Protein AF-A0A497KCS7-F1 (afdb_monomer)

Radius of gyration: 23.86 Å; Cα contacts (8 Å, |Δi|>4): 531; chains: 1; bounding box: 50×50×64 Å

Solvent-accessible surface area (backbone atoms only — not comparable to full-atom values): 18410 Å² total; per-residue (Å²): 132,83,80,64,67,67,42,56,22,37,38,32,30,39,40,96,86,75,65,47,76,48,61,36,78,31,68,22,57,41,61,69,51,24,47,60,66,46,44,74,38,77,43,61,35,78,87,76,65,52,71,46,63,35,44,75,92,34,50,75,48,59,40,72,61,69,75,58,87,69,76,95,67,90,48,76,71,41,74,73,44,46,42,56,46,98,79,47,30,36,41,29,28,35,34,42,88,90,50,64,44,55,41,69,45,52,38,74,35,43,52,45,28,53,51,50,49,49,35,34,51,77,69,71,62,74,43,71,59,55,54,56,49,31,49,24,49,41,58,32,51,45,32,40,59,58,50,33,25,53,39,46,30,71,71,49,91,80,46,50,64,63,42,38,51,37,51,53,49,38,36,75,73,52,42,29,46,78,63,65,49,54,90,88,34,60,24,38,33,38,49,61,70,33,32,50,52,48,58,57,46,44,75,80,34,76,72,57,71,56,87,40,67,84,50,40,38,61,74,71,81,72,78,78,68,80,69,81,79,54,69,39,54,32,29,23,73,33,66,42,73,65,44,71,36,90,85,78,70,46,79,45,66,64,45,51,55,71,44,73,47,77,32,50,46,67,56,43,48,51,35,33,78,72,63,35,25,41,64,73,58,68,86,38,69,71,49,50,50,48,53,62,72,57,70,80,66,77,61,78,70,57,64,58,60,63,59,48,59,63,54,57,50,52,59,46,55,52,54,57,53,65,76,71,111

Nearest PDB structures (foldseek):
  5ghs-assembly2_D  TM=7.616E-01  e=7.932E-03  Thermococcus kodakarensis KOD1
  6h1c-assembly1_B-2  TM=7.754E-01  e=2.807E-02  Pseudomonas aeruginosa PAO1
  5nbc-assembly1_D  TM=8.331E-01  e=1.109E-01  Francisella tularensis
  5l0p-assembly1_A-2  TM=6.894E-01  e=5.138E-02  Homo sapiens
  5nbc-assembly1_C  TM=6.553E-01  e=1.109E-01  Francisella tularensis

Secondary structure (DSSP, 8-state):
------EEEEEEEE-TTT--EEEEEEEESSHHHHHHHHTT-EEEPTTT--EEE--GGGEEEEEE-------------EEEEEEE-TTS-EEEEEEETTEEEEEEE-HHHHHHHHHHHHHHHHTT---HHHHHHHHHHHHSEE-HHHHHHHHHHTT----HHHHHHHHHHHHHTTSSEEEEEETTEEEEE--HHHHHHHHHHHHH-TT--TTSHHHHSPPP------PPPPEEEEEESS-B--EE-TTT--EE--B-TT-EEEEEHHHHHHHHHTTSEEES-TTSHHHHHHHHHTSSS-THHHHHHHHHHHHHHHHHHHHHHHTT-

Foldseek 3Di:
DDDLDFAWKWWWFADPPPRDIATEIATDSDQVRSVVVQAQFWDQDQPPRDIDGDDPVGTPGIGGPDFDQDPPDDFPKDFPAWAQDPLRKIWTWIDTPPTIHIYIDDNQLSVQLVLQVVLCVVVVNDDVLSSLVSSCLSRFKDFLRGSQSHCVNVPDDDDSVRSVVSLVVCCVLQLWHWDHDDSSTTMIGGGPVLSCVVSVVCVQPSNPPCVDSVSRHDDDPPPPPVPPFDKFKKAFQAFAAWDQDPNPRDIDDRDHHGDIDIGGLVVRVLCCVQRGINGPDCPDPSNVVVCVVVVPDDCPSSPVVVVVVVVVVVVVVVVVVVVVD

Sequence (325 aa):
MSQKQLMPFIVRYTCPFCDLQGEIIVVASSRKKAASKALGTPIICPRCGGGFILKHEYMRGVFPLKLIEVPKRTAEVKIESAKRFPDDTVAVTLRFLRGEFPNIFPRSEVKVFDRLMHVVKAAGEEKIKLAVLAVLIAHGAGTRSLITGFLLANGYKTDISTVGEALSRHASEGYIYRDGSYLGETVYIMPEETRLRIIERLKFEPYLEWYKPQMLKPTPPLKFVRRKVEYEWVKFIKPSPRFRSAEDYKYYGPYREGEIVKLPLLLAYFLVRTGYAEWLNPKKETVAKAEEIFKFETIPKIRRQAVLTEFYEEEKEEEEKEEGG

Mean predicted aligned error: 17.65 Å

pLDDT: mean 72.85, std 18.43, range [29.25, 98.19]

Structure (mmCIF, N/CA/C/O backbone):
data_AF-A0A497KCS7-F1
#
_entry.id   AF-A0A497KCS7-F1
#
loop_
_atom_site.group_PDB
_atom_site.id
_atom_site.type_symbol
_atom_site.label_atom_id
_atom_site.label_alt_id
_atom_site.label_comp_id
_atom_site.label_asym_id
_atom_site.label_entity_id
_atom_site.label_seq_id
_atom_site.pdbx_PDB_ins_code
_atom_site.Cartn_x
_atom_site.Cartn_y
_atom_site.Cartn_z
_atom_site.occupancy
_atom_site.B_iso_or_equiv
_atom_site.auth_seq_id
_atom_site.auth_comp_id
_atom_site.auth_asym_id
_atom_site.auth_atom_id
_atom_site.pdbx_PDB_model_num
ATOM 1 N N . MET A 1 1 ? 9.148 -1.883 22.727 1.00 32.12 1 MET A N 1
ATOM 2 C CA . MET A 1 1 ? 9.180 -2.901 21.654 1.00 32.12 1 MET A CA 1
ATOM 3 C C . MET A 1 1 ? 9.452 -2.168 20.354 1.00 32.12 1 MET A C 1
ATOM 5 O O . MET A 1 1 ? 8.716 -1.241 20.056 1.00 32.12 1 MET A O 1
ATOM 9 N N . SER A 1 2 ? 10.536 -2.497 19.651 1.00 32.88 2 SER A N 1
ATOM 10 C CA . SER A 1 2 ? 10.883 -1.871 18.366 1.00 32.88 2 SER A CA 1
ATOM 11 C C . SER A 1 2 ? 9.810 -2.225 17.326 1.00 32.88 2 SER A C 1
ATOM 13 O O . SER A 1 2 ? 9.522 -3.407 17.120 1.00 32.88 2 SER A O 1
ATOM 15 N N . GLN A 1 3 ? 9.183 -1.213 16.714 1.00 40.56 3 GLN A N 1
ATOM 16 C CA . GLN A 1 3 ? 8.459 -1.392 15.453 1.00 40.56 3 GLN A CA 1
ATOM 17 C C . GLN A 1 3 ? 9.460 -1.979 14.452 1.00 40.56 3 GLN A C 1
ATOM 19 O O . GLN A 1 3 ? 10.548 -1.434 14.264 1.00 40.56 3 GLN A O 1
ATOM 24 N N . LYS A 1 4 ? 9.148 -3.159 13.903 1.00 49.44 4 LYS A N 1
ATOM 25 C CA . LYS A 1 4 ? 10.022 -3.824 12.934 1.00 49.44 4 LYS A CA 1
ATOM 26 C C . LYS A 1 4 ? 9.865 -3.119 11.593 1.00 49.44 4 LYS A C 1
ATOM 28 O O . LYS A 1 4 ? 8.945 -3.463 10.863 1.00 49.44 4 LYS A O 1
ATOM 33 N N . GLN A 1 5 ? 10.783 -2.199 11.314 1.00 59.66 5 GLN A N 1
ATOM 34 C CA . GLN A 1 5 ? 10.866 -1.439 10.071 1.00 59.66 5 GLN A CA 1
ATOM 35 C C . GLN A 1 5 ? 10.682 -2.351 8.838 1.00 59.66 5 GLN A C 1
ATOM 37 O O . GLN A 1 5 ? 11.444 -3.304 8.637 1.00 59.66 5 GLN A O 1
ATOM 42 N N . LEU A 1 6 ? 9.648 -2.096 8.033 1.00 55.97 6 LEU A N 1
ATOM 43 C CA . LEU A 1 6 ? 9.426 -2.691 6.719 1.00 55.97 6 LEU A CA 1
ATOM 44 C 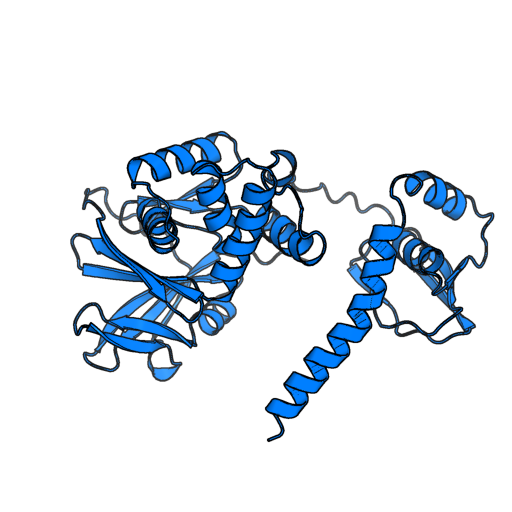C . LEU A 1 6 ? 10.500 -2.159 5.782 1.00 55.97 6 LEU A C 1
ATOM 46 O O . LEU A 1 6 ? 10.601 -0.959 5.544 1.00 55.97 6 LEU A O 1
ATOM 50 N N . MET A 1 7 ? 11.286 -3.073 5.236 1.00 65.38 7 MET A N 1
ATOM 51 C CA . MET A 1 7 ? 12.339 -2.765 4.284 1.00 65.38 7 MET A CA 1
ATOM 52 C C . MET A 1 7 ? 12.052 -3.488 2.968 1.00 65.38 7 MET A C 1
ATOM 54 O O . MET A 1 7 ? 11.459 -4.575 2.978 1.00 65.38 7 MET A O 1
ATOM 58 N N . PRO A 1 8 ? 12.453 -2.917 1.826 1.00 68.00 8 PRO A N 1
ATOM 59 C CA . PRO A 1 8 ? 12.469 -3.656 0.578 1.00 68.00 8 PRO A CA 1
ATOM 60 C C . PRO A 1 8 ? 13.519 -4.775 0.646 1.00 68.00 8 PRO A C 1
ATOM 62 O O . PRO A 1 8 ? 14.664 -4.573 1.060 1.00 68.00 8 PRO A O 1
ATOM 65 N N . PHE A 1 9 ? 13.123 -5.972 0.227 1.00 74.81 9 PHE A N 1
ATOM 66 C CA . PHE A 1 9 ? 13.999 -7.122 0.044 1.00 74.81 9 PHE A CA 1
ATOM 67 C C . PHE A 1 9 ? 13.983 -7.539 -1.422 1.00 74.81 9 PHE A C 1
ATOM 69 O O . PHE A 1 9 ? 12.920 -7.617 -2.030 1.00 74.81 9 PHE A O 1
ATOM 76 N N . ILE A 1 10 ? 15.149 -7.865 -1.969 1.00 76.25 10 ILE A N 1
ATOM 77 C CA . ILE A 1 10 ? 15.256 -8.591 -3.231 1.00 76.25 10 ILE A CA 1
ATOM 78 C C . ILE A 1 10 ? 15.066 -10.072 -2.933 1.00 76.25 10 ILE A C 1
ATOM 80 O O . ILE A 1 10 ? 15.851 -10.657 -2.183 1.00 76.25 10 ILE A O 1
ATOM 84 N N . VAL A 1 11 ? 14.072 -10.696 -3.552 1.00 79.25 11 VAL A N 1
ATOM 85 C CA . VAL A 1 11 ? 13.955 -12.152 -3.610 1.00 79.25 11 VAL A CA 1
ATOM 86 C C . VAL A 1 11 ? 14.490 -12.617 -4.954 1.00 79.25 11 VAL A C 1
ATOM 88 O O . VAL A 1 11 ? 13.919 -12.326 -6.003 1.00 79.25 11 VAL A O 1
ATOM 91 N N . ARG A 1 12 ? 15.622 -13.322 -4.912 1.00 82.31 12 ARG A N 1
ATOM 92 C CA . ARG A 1 12 ? 16.229 -13.950 -6.083 1.00 82.31 12 ARG A CA 1
ATOM 93 C C . ARG A 1 12 ? 15.579 -15.290 -6.343 1.00 82.31 12 ARG A C 1
ATOM 95 O O . ARG A 1 12 ? 15.401 -16.081 -5.412 1.00 82.31 12 ARG A O 1
ATOM 102 N N . TYR A 1 13 ? 15.315 -15.569 -7.606 1.00 83.88 13 TYR A N 1
ATOM 103 C CA . TYR A 1 13 ? 14.768 -16.836 -8.055 1.00 83.88 13 TYR A CA 1
ATOM 104 C C . TYR A 1 13 ? 15.510 -17.363 -9.282 1.00 83.88 13 TYR A C 1
ATOM 106 O O . TYR A 1 13 ? 16.218 -16.620 -9.956 1.00 83.88 13 TYR A O 1
ATOM 114 N N . THR A 1 14 ? 15.335 -18.644 -9.577 1.00 82.50 14 THR A N 1
ATOM 115 C CA . THR A 1 14 ? 15.756 -19.288 -10.820 1.00 82.50 14 THR A CA 1
ATOM 116 C C . THR A 1 14 ? 14.515 -19.743 -11.571 1.00 82.50 14 THR A C 1
ATOM 118 O O . THR A 1 14 ? 13.648 -20.395 -10.996 1.00 82.50 14 THR A O 1
ATOM 121 N N . CYS A 1 15 ? 14.413 -19.376 -12.844 1.00 74.38 15 CYS A N 1
ATOM 122 C CA . CYS A 1 15 ? 13.345 -19.848 -13.710 1.00 74.38 15 CYS A CA 1
ATOM 123 C C . CYS A 1 15 ? 13.455 -21.371 -13.902 1.00 74.38 15 CYS A C 1
ATOM 125 O O . CYS A 1 15 ? 14.514 -21.825 -14.331 1.00 74.38 15 CYS A O 1
ATOM 127 N N . PRO A 1 16 ? 12.378 -22.146 -13.682 1.00 80.25 16 PRO A N 1
ATOM 128 C CA . PRO A 1 16 ? 12.406 -23.601 -13.848 1.00 80.25 16 PRO A CA 1
ATOM 129 C C . PRO A 1 16 ? 12.522 -24.063 -15.308 1.00 80.25 16 PRO A C 1
ATOM 131 O O . PRO A 1 16 ? 12.754 -25.238 -15.555 1.00 80.25 16 PRO A O 1
ATOM 134 N N . PHE A 1 17 ? 12.332 -23.164 -16.278 1.00 76.88 17 PHE A N 1
ATOM 135 C CA . PHE A 1 17 ? 12.291 -23.512 -17.702 1.00 76.88 17 PHE A CA 1
ATOM 136 C C . PHE A 1 17 ? 13.591 -23.223 -18.456 1.00 76.88 17 PHE A C 1
ATOM 138 O O . PHE A 1 17 ? 13.838 -23.818 -19.497 1.00 76.88 17 PHE A O 1
ATOM 145 N N . CYS A 1 18 ? 14.387 -22.250 -18.005 1.00 79.06 18 CYS A N 1
ATOM 146 C CA . CYS A 1 18 ? 15.587 -21.813 -18.732 1.00 79.06 18 CYS A CA 1
ATOM 147 C C . CYS A 1 18 ? 16.746 -21.387 -17.823 1.00 79.06 18 CYS A C 1
ATOM 149 O O . CYS A 1 18 ? 17.673 -20.708 -18.279 1.00 79.06 18 CYS A O 1
ATOM 151 N N . ASP A 1 19 ? 16.637 -21.706 -16.531 1.00 79.75 19 ASP A N 1
ATOM 152 C CA . ASP A 1 19 ? 17.619 -21.443 -15.476 1.00 79.75 19 ASP A CA 1
ATOM 153 C C . ASP A 1 19 ? 18.054 -19.979 -15.315 1.00 79.75 19 ASP A C 1
ATOM 155 O O . ASP A 1 19 ? 19.010 -19.671 -14.600 1.00 79.75 19 ASP A O 1
ATOM 159 N N . LEU A 1 20 ? 17.328 -19.038 -15.929 1.00 74.81 20 LEU A N 1
ATOM 160 C CA . LEU A 1 20 ? 17.590 -17.617 -15.753 1.00 74.81 20 LEU A CA 1
ATOM 161 C C . LEU A 1 20 ? 17.408 -17.238 -14.279 1.00 74.81 20 LEU A C 1
ATOM 163 O O . LEU A 1 20 ? 16.359 -17.504 -13.688 1.00 74.81 20 LEU A O 1
ATOM 167 N N . GLN A 1 21 ? 18.399 -16.555 -13.711 1.00 80.94 21 GLN A N 1
ATOM 168 C CA . GLN A 1 21 ? 18.246 -15.906 -12.416 1.00 80.94 21 GLN A CA 1
ATOM 169 C C . GLN A 1 21 ? 17.481 -14.591 -12.568 1.00 80.94 21 GLN A C 1
ATOM 171 O O . GLN A 1 21 ? 17.875 -13.727 -13.349 1.00 80.94 21 GLN A O 1
ATOM 176 N N . GLY A 1 22 ? 16.398 -14.445 -11.814 1.00 70.31 22 GLY A N 1
ATOM 177 C CA . GLY A 1 22 ? 15.602 -13.228 -11.762 1.00 70.31 22 GLY A CA 1
ATOM 178 C C . GLY A 1 22 ? 15.462 -12.696 -10.342 1.00 70.31 22 GLY A C 1
ATOM 179 O O . GLY A 1 22 ? 15.841 -13.341 -9.361 1.00 70.31 22 GLY A O 1
ATOM 180 N N . GLU A 1 23 ? 14.923 -11.489 -10.241 1.00 76.94 23 GLU A N 1
ATOM 181 C CA . GLU A 1 23 ? 14.750 -10.765 -8.989 1.00 76.94 23 GLU A CA 1
ATOM 182 C C . GLU A 1 23 ? 13.322 -10.219 -8.919 1.00 76.94 23 GLU A C 1
ATOM 184 O O . GLU A 1 23 ? 12.793 -9.764 -9.929 1.00 76.94 23 GLU A O 1
ATOM 189 N N . ILE A 1 24 ? 12.705 -10.259 -7.738 1.00 66.88 24 ILE A N 1
ATOM 190 C CA . ILE A 1 24 ? 11.484 -9.505 -7.423 1.00 66.88 24 ILE A CA 1
ATOM 191 C C . ILE A 1 24 ? 11.705 -8.708 -6.139 1.00 66.88 24 ILE A C 1
ATOM 193 O O . ILE A 1 24 ? 12.461 -9.134 -5.260 1.00 66.88 24 ILE A O 1
ATOM 197 N N . ILE A 1 25 ? 11.053 -7.553 -6.014 1.00 67.44 25 ILE A N 1
ATOM 198 C CA . ILE A 1 25 ? 11.102 -6.757 -4.784 1.00 67.44 25 ILE A CA 1
ATOM 199 C C . ILE A 1 25 ? 9.904 -7.110 -3.918 1.00 67.44 25 ILE A C 1
ATOM 201 O O . ILE A 1 25 ? 8.760 -7.031 -4.351 1.00 67.44 25 ILE A O 1
ATOM 205 N N . VAL A 1 26 ? 10.174 -7.430 -2.657 1.00 70.19 26 VAL A N 1
ATOM 206 C CA . VAL A 1 26 ? 9.147 -7.669 -1.650 1.00 70.19 26 VAL A CA 1
ATOM 207 C C . VAL A 1 26 ? 9.382 -6.768 -0.451 1.00 70.19 26 VAL A C 1
ATOM 209 O O . VAL A 1 26 ? 10.432 -6.813 0.188 1.00 70.19 26 VAL A O 1
ATOM 212 N N . VAL A 1 27 ? 8.376 -5.969 -0.099 1.00 66.38 27 VAL A N 1
ATOM 213 C CA . VAL A 1 27 ? 8.409 -5.132 1.104 1.00 66.38 27 VAL A CA 1
ATOM 214 C C . VAL A 1 27 ? 7.935 -5.950 2.304 1.00 66.38 27 VAL A C 1
ATOM 216 O O . VAL A 1 27 ? 6.776 -6.383 2.384 1.00 66.38 27 VAL A O 1
ATOM 219 N N . ALA A 1 28 ? 8.830 -6.166 3.266 1.00 73.50 28 ALA A N 1
ATOM 220 C CA . ALA A 1 28 ? 8.549 -6.982 4.443 1.00 73.50 28 ALA A CA 1
ATOM 221 C C . ALA A 1 28 ? 9.339 -6.528 5.672 1.00 73.50 28 ALA A C 1
ATOM 223 O O . ALA A 1 28 ? 10.286 -5.763 5.573 1.00 73.50 28 ALA A O 1
ATOM 224 N N . SER A 1 29 ? 8.954 -7.004 6.861 1.00 74.31 29 SER A N 1
ATOM 225 C CA . SER A 1 29 ? 9.547 -6.529 8.131 1.00 74.31 29 SER A CA 1
ATOM 226 C C . SER A 1 29 ? 10.771 -7.350 8.531 1.00 74.31 29 SER A C 1
ATOM 228 O O . SER A 1 29 ? 11.298 -7.226 9.633 1.00 74.31 29 SER A O 1
ATOM 230 N N . SER A 1 30 ? 11.111 -8.337 7.706 1.00 79.44 30 SER A N 1
ATOM 231 C CA . SER A 1 30 ? 12.242 -9.233 7.865 1.00 79.44 30 SER A CA 1
ATOM 232 C C . SER A 1 30 ? 12.429 -10.039 6.586 1.00 79.44 30 SER A C 1
ATOM 234 O O . SER A 1 30 ? 11.482 -10.270 5.830 1.00 79.44 30 SER A O 1
ATOM 236 N N . ARG A 1 31 ? 13.635 -10.582 6.425 1.00 79.50 31 ARG A N 1
ATOM 237 C CA . ARG A 1 31 ? 13.979 -11.536 5.368 1.00 79.50 31 ARG A CA 1
ATOM 238 C C . ARG A 1 31 ? 13.007 -12.725 5.306 1.00 79.50 31 ARG A C 1
ATOM 240 O O . ARG A 1 31 ? 12.590 -13.121 4.226 1.00 79.50 31 ARG A O 1
ATOM 247 N N . LYS A 1 32 ? 12.603 -13.268 6.464 1.00 80.44 32 LYS A N 1
ATOM 248 C CA . LYS A 1 32 ? 11.672 -14.411 6.546 1.00 80.44 32 LYS A CA 1
ATOM 249 C C . LYS A 1 32 ? 10.277 -14.050 6.026 1.00 80.44 32 LYS A C 1
ATOM 251 O O . LYS A 1 32 ? 9.685 -14.827 5.285 1.00 80.44 32 LYS A O 1
ATOM 256 N N . LYS A 1 33 ? 9.769 -12.862 6.373 1.00 77.62 33 LYS A N 1
ATOM 257 C CA . LYS A 1 33 ? 8.478 -12.389 5.853 1.00 77.62 33 LYS A CA 1
ATOM 258 C C . LYS A 1 33 ? 8.545 -12.058 4.364 1.00 77.62 33 LYS A C 1
ATOM 260 O O . LYS A 1 33 ? 7.572 -12.304 3.669 1.00 77.62 33 LYS A O 1
ATOM 265 N N . ALA A 1 34 ? 9.673 -11.536 3.878 1.00 76.81 34 ALA A N 1
ATOM 266 C CA . ALA A 1 34 ? 9.873 -11.308 2.449 1.00 76.81 34 ALA A CA 1
ATOM 267 C C . ALA A 1 34 ? 9.867 -12.623 1.661 1.00 76.81 34 ALA A C 1
ATOM 269 O O . ALA A 1 34 ? 9.187 -12.708 0.647 1.00 76.81 34 ALA A O 1
ATOM 270 N N . ALA A 1 35 ? 10.541 -13.664 2.162 1.00 80.25 35 ALA A N 1
ATOM 271 C CA . ALA A 1 35 ? 10.483 -14.998 1.566 1.00 80.25 35 ALA A CA 1
ATOM 272 C C . ALA A 1 35 ? 9.042 -15.528 1.513 1.00 80.25 35 ALA A C 1
ATOM 274 O O . ALA A 1 35 ? 8.558 -15.887 0.449 1.00 80.25 35 ALA A O 1
ATOM 275 N N . SER A 1 36 ? 8.337 -15.510 2.647 1.00 78.38 36 SER A N 1
ATOM 276 C CA . SER A 1 36 ? 6.956 -16.000 2.735 1.00 78.38 36 SER A CA 1
ATOM 277 C C . SER A 1 36 ? 5.995 -15.249 1.812 1.00 78.38 36 SER A C 1
ATOM 279 O O . SER A 1 36 ? 5.176 -15.885 1.167 1.00 78.38 36 SER A O 1
ATOM 281 N N . LYS A 1 37 ? 6.125 -13.922 1.703 1.00 78.31 37 LYS A N 1
ATOM 282 C CA . LYS A 1 37 ? 5.329 -13.109 0.773 1.00 78.31 37 LYS A CA 1
ATOM 283 C C . LYS A 1 37 ? 5.644 -13.379 -0.699 1.00 78.31 37 LYS A C 1
ATOM 285 O O . LYS A 1 37 ? 4.771 -13.213 -1.537 1.00 78.31 37 LYS A O 1
ATOM 290 N N . ALA A 1 38 ? 6.893 -13.711 -1.014 1.00 76.00 38 ALA A N 1
ATOM 291 C CA . ALA A 1 38 ? 7.310 -14.003 -2.378 1.00 76.00 38 ALA A CA 1
ATOM 292 C C . ALA A 1 38 ? 6.807 -15.368 -2.857 1.00 76.00 38 ALA A C 1
ATOM 294 O O . ALA A 1 38 ? 6.518 -15.540 -4.039 1.00 76.00 38 ALA A O 1
ATOM 295 N N . LEU A 1 39 ? 6.703 -16.347 -1.959 1.00 81.19 39 LEU A N 1
ATOM 296 C CA . LEU A 1 39 ? 6.139 -17.650 -2.295 1.00 81.19 39 LEU A CA 1
ATOM 297 C C . LEU A 1 39 ? 4.691 -17.503 -2.771 1.00 81.19 39 LEU A C 1
ATOM 299 O O . LEU A 1 39 ? 3.937 -16.687 -2.249 1.00 81.19 39 LEU A O 1
ATOM 303 N N . GLY A 1 40 ? 4.317 -18.276 -3.789 1.00 70.56 40 GLY A N 1
ATOM 304 C CA . GLY A 1 40 ? 2.994 -18.169 -4.409 1.00 70.56 40 GLY A CA 1
ATOM 305 C C . GLY A 1 40 ? 2.871 -17.030 -5.429 1.00 70.56 40 GLY A C 1
ATOM 306 O O . GLY A 1 40 ? 1.835 -16.907 -6.073 1.00 70.56 40 GLY A O 1
ATOM 307 N N . THR A 1 41 ? 3.918 -16.221 -5.626 1.00 70.62 41 THR A N 1
ATOM 308 C CA . THR A 1 41 ? 3.891 -15.107 -6.585 1.00 70.62 41 THR A CA 1
ATOM 309 C C . THR A 1 41 ? 4.024 -15.630 -8.028 1.00 70.62 41 THR A C 1
ATOM 311 O O . THR A 1 41 ? 4.988 -16.347 -8.309 1.00 70.62 41 THR A O 1
ATOM 314 N N . PRO A 1 42 ? 3.101 -15.299 -8.954 1.00 64.50 42 PRO A N 1
ATOM 315 C CA . PRO A 1 42 ? 3.137 -15.771 -10.342 1.00 64.50 42 PRO A CA 1
ATOM 316 C C . PRO A 1 42 ? 4.141 -14.986 -11.196 1.00 64.50 42 PRO A C 1
ATOM 318 O O . PRO A 1 42 ? 3.870 -13.868 -11.609 1.00 64.50 42 PRO A O 1
ATOM 321 N N . ILE A 1 43 ? 5.293 -15.573 -11.504 1.00 68.69 43 ILE A N 1
ATOM 322 C CA . ILE A 1 43 ? 6.393 -14.957 -12.251 1.00 68.69 43 ILE A CA 1
ATOM 323 C C . ILE A 1 43 ? 6.329 -15.321 -13.733 1.00 68.69 43 ILE A C 1
ATOM 325 O O . ILE A 1 43 ? 6.185 -16.486 -14.086 1.00 68.69 43 ILE A O 1
ATOM 329 N N . ILE A 1 44 ? 6.540 -14.334 -14.605 1.00 66.62 44 ILE A N 1
ATOM 330 C CA . ILE A 1 44 ? 6.802 -14.555 -16.032 1.00 66.62 44 ILE A CA 1
ATOM 331 C C . ILE A 1 44 ? 8.305 -14.420 -16.263 1.00 66.62 44 ILE A C 1
ATOM 333 O O . ILE A 1 44 ? 8.892 -13.378 -15.969 1.00 66.62 44 ILE A O 1
ATOM 337 N N . CYS A 1 45 ? 8.946 -15.479 -16.762 1.00 66.38 45 CYS A N 1
ATOM 338 C CA . CYS A 1 45 ? 10.370 -15.435 -17.059 1.00 66.38 45 CYS A CA 1
ATOM 339 C C . CYS A 1 45 ? 10.645 -14.505 -18.250 1.00 66.38 45 CYS A C 1
ATOM 341 O O . CYS A 1 45 ? 10.144 -14.773 -19.342 1.00 66.38 45 CYS A O 1
ATOM 343 N N . PRO A 1 46 ? 11.513 -13.492 -18.105 1.00 52.12 46 PRO A N 1
ATOM 344 C CA . PRO A 1 46 ? 11.789 -12.561 -19.196 1.00 52.12 46 PRO A CA 1
ATOM 345 C C . PRO A 1 46 ? 12.613 -13.174 -20.339 1.00 52.12 46 PRO A C 1
ATOM 347 O O . PRO A 1 46 ? 12.655 -12.626 -21.432 1.00 52.12 46 PRO A O 1
ATOM 350 N N . ARG A 1 47 ? 13.288 -14.313 -20.117 1.00 63.69 47 ARG A N 1
ATOM 351 C CA . ARG A 1 47 ? 14.083 -14.976 -21.165 1.00 63.69 47 ARG A CA 1
ATOM 352 C C . ARG A 1 47 ? 13.259 -15.931 -22.019 1.00 63.69 47 ARG A C 1
ATOM 354 O O . ARG A 1 47 ? 13.416 -15.930 -23.231 1.00 63.69 47 ARG A O 1
ATOM 361 N N . CYS A 1 48 ? 12.444 -16.782 -21.401 1.00 62.59 48 CYS A N 1
ATOM 362 C CA . CYS A 1 48 ? 11.696 -17.812 -22.127 1.00 62.59 48 CYS A CA 1
ATOM 363 C C . CYS A 1 48 ? 10.192 -17.537 -22.223 1.00 62.59 48 CYS A C 1
ATOM 365 O O . CYS A 1 48 ? 9.476 -18.337 -22.813 1.00 62.59 48 CYS A O 1
ATOM 367 N N . GLY A 1 49 ? 9.691 -16.466 -21.600 1.00 57.28 49 GLY A N 1
ATOM 368 C CA . GLY A 1 49 ? 8.259 -16.162 -21.526 1.00 57.28 49 GLY A CA 1
ATOM 369 C C . GLY A 1 49 ? 7.446 -17.134 -20.659 1.00 57.28 49 GLY A C 1
ATOM 370 O O . GLY A 1 49 ? 6.248 -16.935 -20.484 1.00 57.28 49 GLY A O 1
ATOM 371 N N . GLY A 1 50 ? 8.071 -18.176 -20.099 1.00 58.72 50 GLY A N 1
ATOM 372 C CA . GLY A 1 50 ? 7.400 -19.184 -19.284 1.00 58.72 50 GLY A CA 1
ATOM 373 C C . GLY A 1 50 ? 6.883 -18.604 -17.968 1.00 58.72 50 GLY A C 1
ATOM 374 O O . GLY A 1 50 ? 7.660 -18.063 -17.176 1.00 58.72 50 GLY A O 1
ATOM 375 N N . GLY A 1 51 ? 5.576 -18.732 -17.737 1.00 63.56 51 GLY A N 1
ATOM 376 C CA . GLY A 1 51 ? 4.920 -18.381 -16.480 1.00 63.56 51 GLY A CA 1
ATOM 377 C C . GLY A 1 51 ? 5.032 -19.507 -15.452 1.00 63.56 51 GLY A C 1
ATOM 378 O O . GLY A 1 51 ? 4.788 -20.666 -15.777 1.00 63.56 51 GLY A O 1
ATOM 379 N N . PHE A 1 52 ? 5.397 -19.190 -14.213 1.00 68.06 52 PHE A N 1
ATOM 380 C CA . PHE A 1 52 ? 5.458 -20.151 -13.112 1.00 68.06 52 PHE A CA 1
ATOM 381 C C . PHE A 1 52 ? 5.143 -19.485 -11.775 1.00 68.06 52 PHE A C 1
ATOM 383 O O . PHE A 1 52 ? 5.376 -18.299 -11.578 1.00 68.06 52 PHE A O 1
ATOM 390 N N . ILE A 1 53 ? 4.647 -20.262 -10.819 1.00 76.81 53 ILE A N 1
ATOM 391 C CA . ILE A 1 53 ? 4.453 -19.795 -9.445 1.00 76.81 53 ILE A CA 1
ATOM 392 C C . ILE A 1 53 ? 5.777 -19.939 -8.692 1.00 76.81 53 ILE A C 1
ATOM 394 O O . ILE A 1 53 ? 6.398 -21.005 -8.731 1.00 76.81 53 ILE A O 1
ATOM 398 N N . LEU A 1 54 ? 6.218 -18.890 -7.993 1.00 74.38 54 LEU A N 1
ATOM 399 C CA . LEU A 1 54 ? 7.446 -18.944 -7.210 1.00 74.38 54 LEU A CA 1
ATOM 400 C C . LEU A 1 54 ? 7.292 -19.923 -6.038 1.00 74.38 54 LEU A C 1
ATOM 402 O O . LEU A 1 54 ? 6.603 -19.646 -5.054 1.00 74.38 54 LEU A O 1
ATOM 406 N N . LYS A 1 55 ? 7.973 -21.064 -6.149 1.00 81.00 55 LYS A N 1
ATOM 407 C CA . LYS A 1 55 ? 8.088 -22.090 -5.112 1.00 81.00 55 LYS A CA 1
ATOM 408 C C . LYS A 1 55 ? 9.429 -21.991 -4.391 1.00 81.00 55 LYS A C 1
ATOM 410 O O . LYS A 1 55 ? 10.373 -21.358 -4.867 1.00 81.00 55 LYS A O 1
ATOM 415 N N . HIS A 1 56 ? 9.522 -22.668 -3.250 1.00 84.38 56 HIS A N 1
ATOM 416 C CA . HIS A 1 56 ? 10.735 -22.703 -2.432 1.00 84.38 56 HIS A CA 1
ATOM 417 C C . HIS A 1 56 ? 11.964 -23.195 -3.211 1.00 84.38 56 HIS A C 1
ATOM 419 O O . HIS A 1 56 ? 13.033 -22.606 -3.096 1.00 84.38 56 HIS A O 1
ATOM 425 N N . GLU A 1 57 ? 11.785 -24.216 -4.049 1.00 83.69 57 GLU A N 1
ATOM 426 C CA . GLU A 1 57 ? 12.807 -24.814 -4.922 1.00 83.69 57 GLU A CA 1
ATOM 427 C C . GLU A 1 57 ? 13.411 -23.840 -5.948 1.00 83.69 57 GLU A C 1
ATOM 429 O O . GLU A 1 57 ? 14.577 -23.972 -6.327 1.00 83.69 57 GLU A O 1
ATOM 434 N N . TYR A 1 58 ? 12.651 -22.820 -6.352 1.00 85.44 58 TYR A N 1
ATOM 435 C CA . TYR A 1 58 ? 13.101 -21.801 -7.299 1.00 85.44 58 TYR A CA 1
ATOM 436 C C . TYR A 1 58 ? 13.753 -20.612 -6.596 1.00 85.44 58 TYR A C 1
ATOM 438 O O . TYR A 1 58 ? 14.450 -19.832 -7.237 1.00 85.44 58 TYR A O 1
ATOM 446 N N . MET A 1 59 ? 13.557 -20.445 -5.287 1.00 86.06 59 MET A N 1
ATOM 447 C CA . MET A 1 59 ? 14.091 -19.312 -4.538 1.00 86.06 59 MET A CA 1
ATOM 448 C C . MET A 1 59 ? 15.576 -19.521 -4.215 1.00 86.06 59 MET A C 1
ATOM 450 O O . MET A 1 59 ? 15.966 -20.496 -3.579 1.00 86.06 59 MET A O 1
ATOM 454 N N . ARG A 1 60 ? 16.425 -18.573 -4.620 1.00 84.62 60 ARG A N 1
ATOM 455 C CA . ARG A 1 60 ? 17.883 -18.619 -4.395 1.00 84.62 60 ARG A CA 1
ATOM 456 C C . ARG A 1 60 ? 18.339 -17.780 -3.215 1.00 84.62 60 ARG A C 1
ATOM 458 O O . ARG A 1 60 ? 19.397 -18.029 -2.645 1.00 84.62 60 ARG A O 1
ATOM 465 N N . GLY A 1 61 ? 17.546 -16.796 -2.814 1.00 83.88 61 GLY A N 1
ATOM 466 C CA . GLY A 1 61 ? 17.840 -16.031 -1.616 1.00 83.88 61 GLY A CA 1
ATOM 467 C C . GLY A 1 61 ? 16.948 -14.821 -1.457 1.00 83.88 61 GLY A C 1
ATOM 468 O O . GLY A 1 61 ? 16.273 -14.390 -2.384 1.00 83.88 61 GLY A O 1
ATOM 469 N N . VAL A 1 62 ? 16.977 -14.267 -0.252 1.00 82.50 62 VAL A N 1
ATOM 470 C CA . VAL A 1 62 ? 16.270 -13.040 0.090 1.00 82.50 62 VAL A CA 1
ATOM 471 C C . VAL A 1 62 ? 17.285 -12.098 0.695 1.00 82.50 62 VAL A C 1
ATOM 473 O O . VAL A 1 62 ? 17.881 -12.401 1.726 1.00 82.50 62 VAL A O 1
ATOM 476 N N . PHE A 1 63 ? 17.518 -10.977 0.046 1.00 77.69 63 PHE A N 1
ATOM 477 C CA . PHE A 1 63 ? 18.550 -10.030 0.424 1.00 77.69 63 PHE A CA 1
ATOM 478 C C . PHE A 1 63 ? 17.866 -8.724 0.796 1.00 77.69 63 PHE A C 1
ATOM 480 O O . PHE A 1 63 ? 16.937 -8.326 0.096 1.00 77.69 63 PHE A O 1
ATOM 487 N N . PRO A 1 64 ? 18.262 -8.050 1.888 1.00 73.69 64 PRO A N 1
ATOM 488 C CA . PRO A 1 64 ? 17.850 -6.663 2.052 1.00 73.69 64 PRO A CA 1
ATOM 489 C C . PRO A 1 64 ? 18.299 -5.912 0.798 1.00 73.69 64 PRO A C 1
ATOM 491 O O . PRO A 1 64 ? 19.409 -6.158 0.312 1.00 73.69 64 PRO A O 1
ATOM 494 N N . LEU A 1 65 ? 17.440 -5.053 0.253 1.00 65.25 65 LEU A N 1
ATOM 495 C CA . LEU A 1 65 ? 17.799 -4.177 -0.855 1.00 65.25 65 LEU A CA 1
ATOM 496 C C . LEU A 1 65 ? 18.889 -3.223 -0.339 1.00 65.25 65 LEU A C 1
ATOM 498 O O . LEU A 1 65 ? 18.604 -2.145 0.173 1.00 65.25 65 LEU A O 1
ATOM 502 N N . LYS A 1 66 ? 20.155 -3.652 -0.385 1.00 55.84 66 LYS A N 1
ATOM 503 C CA . LYS A 1 66 ? 21.287 -2.755 -0.183 1.00 55.84 66 LYS A CA 1
ATOM 504 C C . LYS A 1 66 ? 21.364 -1.901 -1.434 1.00 55.84 66 LYS A C 1
ATOM 506 O O . LYS A 1 66 ? 21.521 -2.441 -2.526 1.00 55.84 66 LYS A O 1
ATOM 511 N N . LEU A 1 67 ? 21.221 -0.594 -1.242 1.00 46.34 67 LEU A N 1
ATOM 512 C CA . LEU A 1 67 ? 21.435 0.436 -2.246 1.00 46.34 67 LEU A CA 1
ATOM 513 C C . LEU A 1 67 ? 22.789 0.200 -2.914 1.00 46.34 67 LEU A C 1
ATOM 515 O O . LEU A 1 67 ? 23.837 0.528 -2.366 1.00 46.34 67 LEU A O 1
ATOM 519 N N . ILE A 1 68 ? 22.768 -0.434 -4.080 1.00 39.12 68 ILE A N 1
ATOM 520 C CA . ILE A 1 68 ? 23.901 -0.387 -4.985 1.00 39.12 68 ILE A CA 1
ATOM 521 C C . ILE A 1 68 ? 23.839 1.022 -5.563 1.00 39.12 68 ILE A C 1
ATOM 523 O O . ILE A 1 68 ? 22.839 1.383 -6.185 1.00 39.12 68 ILE A O 1
ATOM 527 N N . GLU A 1 69 ? 24.874 1.829 -5.339 1.00 36.19 69 GLU A N 1
ATOM 528 C CA . GLU A 1 69 ? 25.089 3.029 -6.143 1.00 36.19 69 GLU A CA 1
ATOM 529 C C . GLU A 1 69 ? 25.300 2.570 -7.586 1.00 36.19 69 GLU A C 1
ATOM 531 O O . GLU A 1 69 ? 26.393 2.188 -8.002 1.00 36.19 69 GLU A O 1
ATOM 536 N N . VAL A 1 70 ? 24.208 2.506 -8.347 1.00 37.94 70 VAL A N 1
ATOM 537 C CA . VAL A 1 70 ? 24.281 2.219 -9.772 1.00 37.94 70 VAL A CA 1
ATOM 538 C C . VAL A 1 70 ? 24.860 3.475 -10.420 1.00 37.94 70 VAL A C 1
ATOM 540 O O . VAL A 1 70 ? 24.314 4.564 -10.210 1.00 37.94 70 VAL A O 1
ATOM 543 N N . PRO A 1 71 ? 25.958 3.372 -11.190 1.00 36.59 71 PRO A N 1
ATOM 544 C CA . PRO A 1 71 ? 26.531 4.526 -11.861 1.00 36.59 71 PRO A CA 1
ATOM 545 C C . PRO A 1 71 ? 25.449 5.220 -12.691 1.00 36.59 71 PRO A C 1
ATOM 547 O O . PRO A 1 71 ? 24.706 4.561 -13.421 1.00 36.59 71 PRO A O 1
ATOM 550 N N . LYS A 1 72 ? 25.362 6.552 -12.564 1.00 41.25 72 LYS A N 1
ATOM 551 C CA . LYS A 1 72 ? 24.475 7.432 -13.341 1.00 41.25 72 LYS A CA 1
ATOM 552 C C . LYS A 1 72 ? 24.776 7.289 -14.837 1.00 41.25 72 LYS A C 1
ATOM 554 O O . LYS A 1 72 ? 25.488 8.101 -15.418 1.00 41.25 72 LYS A O 1
ATOM 559 N N . ARG A 1 73 ? 24.247 6.253 -15.479 1.00 43.28 73 ARG A N 1
ATOM 560 C CA . ARG A 1 73 ? 24.098 6.185 -16.930 1.00 43.28 73 ARG A CA 1
ATOM 561 C C . ARG A 1 73 ? 22.668 5.777 -17.237 1.00 43.28 73 ARG A C 1
ATOM 563 O O . ARG A 1 73 ? 22.261 4.635 -17.060 1.00 43.28 73 ARG A O 1
ATOM 570 N N . THR A 1 74 ? 21.945 6.812 -17.638 1.00 46.62 74 THR A N 1
ATOM 571 C CA . THR A 1 74 ? 20.616 6.911 -18.236 1.00 46.62 74 THR A CA 1
ATOM 572 C C . THR A 1 74 ? 20.336 5.809 -19.259 1.00 46.62 74 THR A C 1
ATOM 574 O O . THR A 1 74 ? 20.459 6.010 -20.463 1.00 46.62 74 THR A O 1
ATOM 577 N N . ALA A 1 75 ? 19.942 4.636 -18.777 1.00 54.72 75 ALA A N 1
ATOM 578 C CA . ALA A 1 75 ? 19.010 3.792 -19.504 1.00 54.72 75 ALA A CA 1
ATOM 579 C C . ALA A 1 75 ? 17.614 4.360 -19.254 1.00 54.72 75 ALA A C 1
ATOM 581 O O . ALA A 1 75 ? 17.208 4.464 -18.097 1.00 54.72 75 ALA A O 1
ATOM 582 N N . GLU A 1 76 ? 16.882 4.740 -20.293 1.00 69.69 76 GLU A N 1
ATOM 583 C CA . GLU A 1 76 ? 15.466 5.054 -20.128 1.00 69.69 76 GLU A CA 1
ATOM 584 C C . GLU A 1 76 ? 14.728 3.760 -19.748 1.00 69.69 76 GLU A C 1
ATOM 586 O O . GLU A 1 76 ? 14.734 2.789 -20.507 1.00 69.69 76 GLU A O 1
ATOM 591 N N . VAL A 1 77 ? 14.160 3.715 -18.539 1.00 77.62 77 VAL A N 1
ATOM 592 C CA . VAL A 1 77 ? 13.305 2.606 -18.104 1.00 77.62 77 VAL A CA 1
ATOM 593 C C . VAL A 1 77 ? 11.979 2.727 -18.845 1.00 77.62 77 VAL A C 1
ATOM 595 O O . VAL A 1 77 ? 11.334 3.773 -18.795 1.00 77.62 77 VAL A O 1
ATOM 598 N N . LYS A 1 78 ? 11.573 1.659 -19.534 1.00 85.75 78 LYS A N 1
ATOM 599 C CA . LYS A 1 78 ? 10.307 1.593 -20.275 1.00 85.75 78 LYS A CA 1
ATOM 600 C C . LYS A 1 78 ? 9.361 0.603 -19.615 1.00 85.75 78 LYS A C 1
ATOM 602 O O . LYS A 1 78 ? 9.794 -0.410 -19.076 1.00 85.75 78 LYS A O 1
ATOM 607 N N . ILE A 1 79 ? 8.066 0.889 -19.669 1.00 87.94 79 ILE A N 1
ATOM 608 C CA . ILE A 1 79 ? 7.029 -0.054 -19.244 1.00 87.94 79 ILE A CA 1
ATOM 609 C C . ILE A 1 79 ? 6.742 -0.951 -20.444 1.00 87.94 79 ILE A C 1
ATOM 611 O O . ILE A 1 79 ? 6.176 -0.492 -21.431 1.00 87.94 79 ILE A O 1
ATOM 615 N N . GLU A 1 80 ? 7.174 -2.206 -20.372 1.00 86.75 80 GLU A N 1
ATOM 616 C CA . GLU A 1 80 ? 6.967 -3.187 -21.441 1.00 86.75 80 GLU A CA 1
ATOM 617 C C . GLU A 1 80 ? 5.552 -3.769 -21.379 1.00 86.75 80 GLU A C 1
ATOM 619 O O . GLU A 1 80 ? 4.888 -3.942 -22.397 1.00 86.75 80 GLU A O 1
ATOM 624 N N . SER A 1 81 ? 5.068 -4.057 -20.170 1.00 85.00 81 SER A N 1
ATOM 625 C CA . SER A 1 81 ? 3.702 -4.528 -19.957 1.00 85.00 81 SER A CA 1
ATOM 626 C C . SER A 1 81 ? 3.168 -4.123 -18.588 1.00 85.00 81 SER A C 1
ATOM 628 O O . SER A 1 81 ? 3.915 -3.965 -17.622 1.00 85.00 81 SER A O 1
ATOM 630 N N . ALA A 1 82 ? 1.853 -3.947 -18.515 1.00 89.69 82 ALA A N 1
ATOM 631 C CA . ALA A 1 82 ? 1.117 -3.642 -17.300 1.00 89.69 82 ALA A CA 1
ATOM 632 C C . ALA A 1 82 ? -0.263 -4.294 -17.407 1.00 89.69 82 ALA A C 1
ATOM 634 O O . ALA A 1 82 ? -1.046 -3.935 -18.287 1.00 89.69 82 ALA A O 1
ATOM 635 N N . LYS A 1 83 ? -0.551 -5.283 -16.559 1.00 89.31 83 LYS A N 1
ATOM 636 C CA . LYS A 1 83 ? -1.795 -6.057 -16.642 1.00 89.31 83 LYS A CA 1
ATOM 637 C C . LYS A 1 83 ? -2.325 -6.401 -15.257 1.00 89.31 83 LYS A C 1
ATOM 639 O O . LYS A 1 83 ? -1.583 -6.910 -14.420 1.00 89.31 83 LYS A O 1
ATOM 644 N N . ARG A 1 84 ? -3.620 -6.156 -15.046 1.00 87.94 84 ARG A N 1
ATOM 645 C CA . ARG A 1 84 ? -4.392 -6.732 -13.941 1.00 87.94 84 ARG A CA 1
ATOM 646 C C . ARG A 1 84 ? -4.985 -8.062 -14.399 1.00 87.94 84 ARG A C 1
ATOM 648 O O . ARG A 1 84 ? -5.545 -8.146 -15.493 1.00 87.94 84 ARG A O 1
ATOM 655 N N . PHE A 1 85 ? -4.818 -9.098 -13.593 1.00 77.50 85 PHE A N 1
ATOM 656 C CA . PHE A 1 85 ? -5.340 -10.433 -13.855 1.00 77.50 85 PHE A CA 1
ATOM 657 C C . PHE A 1 85 ? -6.695 -10.645 -13.157 1.00 77.50 85 PHE A C 1
ATOM 659 O O . PHE A 1 85 ? -7.032 -9.896 -12.238 1.00 77.50 85 PHE A O 1
ATOM 666 N N . PRO A 1 86 ? -7.482 -11.658 -13.574 1.00 78.31 86 PRO A N 1
ATOM 667 C CA . PRO A 1 86 ? -8.788 -11.954 -12.974 1.00 78.31 86 PRO A CA 1
ATOM 668 C C . PRO A 1 86 ? -8.749 -12.313 -11.481 1.00 78.31 86 PRO A C 1
ATOM 670 O O . PRO A 1 86 ? -9.760 -12.191 -10.801 1.00 78.31 86 PRO A O 1
ATOM 673 N N . ASP A 1 87 ? -7.598 -12.745 -10.964 1.00 71.69 87 ASP A N 1
ATOM 674 C CA . ASP A 1 87 ? -7.380 -13.051 -9.544 1.00 71.69 87 ASP A CA 1
ATOM 675 C C . ASP A 1 87 ? -7.032 -11.808 -8.698 1.00 71.69 87 ASP A C 1
ATOM 677 O O . ASP A 1 87 ? -6.611 -11.931 -7.545 1.00 71.69 87 ASP A O 1
ATOM 681 N N . ASP A 1 88 ? -7.206 -10.609 -9.266 1.00 77.81 88 ASP A N 1
ATOM 682 C CA . ASP A 1 88 ? -6.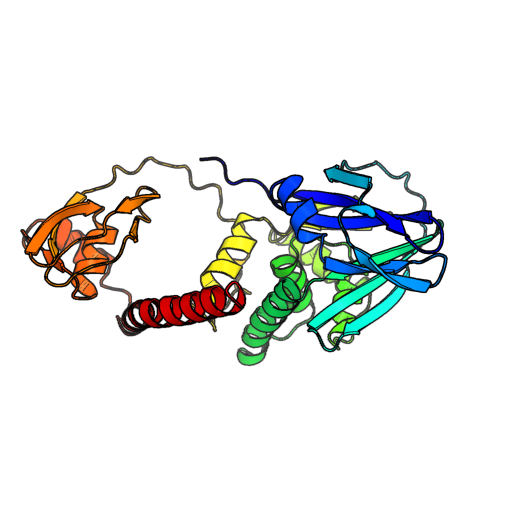847 -9.311 -8.687 1.00 77.81 88 ASP A CA 1
ATOM 683 C C . ASP A 1 88 ? -5.349 -9.133 -8.409 1.00 77.81 88 ASP A C 1
ATOM 685 O O . ASP A 1 88 ? -4.963 -8.284 -7.607 1.00 77.81 88 ASP A O 1
ATOM 689 N N . THR A 1 89 ? -4.473 -9.889 -9.070 1.00 74.81 89 THR A N 1
ATOM 690 C CA . THR A 1 89 ? -3.041 -9.566 -9.094 1.00 74.81 89 THR A CA 1
ATOM 691 C C . THR A 1 89 ? -2.730 -8.555 -10.197 1.00 74.81 89 THR A C 1
ATOM 693 O O . THR A 1 89 ? -3.418 -8.480 -11.217 1.00 74.81 89 THR A O 1
ATOM 696 N N . VAL A 1 90 ? -1.684 -7.748 -10.008 1.00 76.25 90 VAL A N 1
ATOM 697 C CA . VAL A 1 90 ? -1.196 -6.814 -11.035 1.00 76.25 90 VAL A CA 1
ATOM 698 C C . VAL A 1 90 ? 0.262 -7.119 -11.335 1.00 76.25 90 VAL A C 1
ATOM 700 O O . VAL A 1 90 ? 1.086 -7.083 -10.429 1.00 76.25 90 VAL A O 1
ATOM 703 N N . ALA A 1 91 ? 0.598 -7.369 -12.599 1.00 74.69 91 ALA A N 1
ATOM 704 C CA . ALA A 1 91 ? 1.984 -7.477 -13.047 1.00 74.69 91 ALA A CA 1
ATOM 705 C C . ALA A 1 91 ? 2.393 -6.256 -13.869 1.00 74.69 91 ALA A C 1
ATOM 707 O O . ALA A 1 91 ? 1.654 -5.788 -14.739 1.00 74.69 91 ALA A O 1
ATOM 708 N N . VAL A 1 92 ? 3.601 -5.774 -13.603 1.00 76.75 92 VAL A N 1
ATOM 709 C CA . VAL A 1 92 ? 4.261 -4.683 -14.315 1.00 76.75 92 VAL A CA 1
ATOM 710 C C . VAL A 1 92 ? 5.636 -5.170 -14.737 1.00 76.75 92 VAL A C 1
ATOM 712 O O . VAL A 1 92 ? 6.461 -5.489 -13.887 1.00 76.75 92 VAL A O 1
ATOM 715 N N . THR A 1 93 ? 5.905 -5.198 -16.037 1.00 75.12 93 THR A N 1
ATOM 716 C CA . THR A 1 93 ? 7.227 -5.540 -16.569 1.00 75.12 93 THR A CA 1
ATOM 717 C C . THR A 1 93 ? 7.916 -4.275 -17.042 1.00 75.12 93 THR A C 1
ATOM 719 O O . THR A 1 93 ? 7.398 -3.557 -17.898 1.00 75.12 93 THR A O 1
ATOM 722 N N . LEU A 1 94 ? 9.089 -3.997 -16.482 1.00 75.69 94 LEU A N 1
ATOM 723 C CA . LEU A 1 94 ? 9.929 -2.870 -16.867 1.00 75.69 94 LEU A CA 1
ATOM 724 C C . LEU A 1 94 ? 11.083 -3.362 -17.737 1.00 75.69 94 LEU A C 1
ATOM 726 O O . LEU A 1 94 ? 11.785 -4.293 -17.355 1.00 75.69 94 LEU A O 1
ATOM 730 N N . ARG A 1 95 ? 11.330 -2.721 -18.875 1.00 75.81 95 ARG A N 1
ATOM 731 C CA . ARG A 1 95 ? 12.514 -2.961 -19.704 1.00 75.81 95 ARG A CA 1
ATOM 732 C C . ARG A 1 95 ? 13.578 -1.908 -19.408 1.00 75.81 95 ARG A C 1
ATOM 734 O O . ARG A 1 95 ? 13.288 -0.714 -19.332 1.00 75.81 95 ARG A O 1
ATOM 741 N N . PHE A 1 96 ? 14.818 -2.357 -19.260 1.00 73.88 96 PHE A N 1
ATOM 742 C CA . PHE A 1 96 ? 16.003 -1.524 -19.063 1.00 73.88 96 PHE A CA 1
ATOM 743 C C . PHE A 1 96 ? 17.161 -2.046 -19.930 1.00 73.88 96 PHE A C 1
ATOM 745 O O . PHE A 1 96 ? 17.076 -3.124 -20.512 1.00 73.88 96 PHE A O 1
ATOM 752 N N . LEU A 1 97 ? 18.272 -1.300 -20.019 1.00 60.03 97 LEU A N 1
ATOM 753 C CA . LEU A 1 97 ? 19.396 -1.611 -20.930 1.00 60.03 97 LEU A CA 1
ATOM 754 C C . LEU A 1 97 ? 19.959 -3.043 -20.814 1.00 60.03 97 LEU A C 1
ATOM 756 O O . LEU A 1 97 ? 20.606 -3.509 -21.745 1.00 60.03 97 LEU A O 1
ATOM 760 N N . ARG A 1 98 ? 19.778 -3.721 -19.674 1.00 57.72 98 ARG A N 1
ATOM 761 C CA . ARG A 1 98 ? 20.351 -5.049 -19.396 1.00 57.72 98 ARG A CA 1
ATOM 762 C C . ARG A 1 98 ? 19.303 -6.144 -19.169 1.00 57.72 98 ARG A C 1
ATOM 764 O O . ARG A 1 98 ? 19.658 -7.201 -18.656 1.00 57.72 98 ARG A O 1
ATOM 771 N N . GLY A 1 99 ? 18.044 -5.913 -19.544 1.00 63.16 99 GLY A N 1
ATOM 772 C CA . GLY A 1 99 ? 17.005 -6.941 -19.491 1.00 63.16 99 GLY A CA 1
ATOM 773 C C . GLY A 1 99 ? 15.625 -6.411 -19.129 1.00 63.16 99 GLY A C 1
ATOM 774 O O . GLY A 1 99 ? 15.339 -5.217 -19.217 1.00 63.16 99 GLY A O 1
ATOM 775 N N . GLU A 1 100 ? 14.766 -7.334 -18.716 1.00 65.94 100 GLU A N 1
ATOM 776 C CA . GLU A 1 100 ? 13.412 -7.049 -18.259 1.00 65.94 100 GLU A CA 1
ATOM 777 C C . GLU A 1 100 ? 13.269 -7.409 -16.783 1.00 65.94 100 GLU A C 1
ATOM 779 O O . GLU A 1 100 ? 13.874 -8.359 -16.283 1.00 65.94 100 GLU A O 1
ATOM 784 N N . PHE A 1 101 ? 12.466 -6.617 -16.087 1.00 64.56 101 PHE A N 1
ATOM 785 C CA . PHE A 1 101 ? 12.198 -6.730 -14.670 1.00 64.56 101 PHE A CA 1
ATOM 786 C C . PHE A 1 101 ? 10.689 -6.873 -14.449 1.00 64.56 101 PHE A C 1
ATOM 788 O O . PHE A 1 101 ? 9.969 -5.871 -14.511 1.00 64.56 101 PHE A O 1
ATOM 795 N N . PRO A 1 102 ? 10.191 -8.095 -14.208 1.00 64.94 102 PRO A N 1
ATOM 796 C CA . PRO A 1 102 ? 8.809 -8.303 -13.812 1.00 64.94 102 PRO A CA 1
ATOM 797 C C . PRO A 1 102 ? 8.633 -7.978 -12.322 1.00 64.94 102 PRO A C 1
ATOM 799 O O . PRO A 1 102 ? 9.321 -8.536 -11.469 1.00 64.94 102 PRO A O 1
ATOM 802 N N . ASN A 1 103 ? 7.678 -7.107 -11.997 1.00 70.38 103 ASN A N 1
ATOM 803 C CA . ASN A 1 103 ? 7.196 -6.891 -10.638 1.00 70.38 103 ASN A CA 1
ATOM 804 C C . ASN A 1 103 ? 5.716 -7.250 -10.529 1.00 70.38 103 ASN A C 1
ATOM 806 O O . ASN A 1 103 ? 4.930 -6.957 -11.431 1.00 70.38 103 ASN A O 1
ATOM 810 N N . ILE A 1 104 ? 5.333 -7.865 -9.415 1.00 69.12 104 ILE A N 1
ATOM 811 C CA . ILE A 1 104 ? 3.980 -8.364 -9.189 1.00 69.12 104 ILE A CA 1
ATOM 812 C C . ILE A 1 104 ? 3.469 -7.818 -7.868 1.00 69.12 104 ILE A C 1
ATOM 814 O O . ILE A 1 104 ? 4.086 -7.985 -6.818 1.00 69.12 104 ILE A O 1
ATOM 818 N N . PHE A 1 105 ? 2.306 -7.192 -7.940 1.00 74.31 105 PHE A N 1
ATOM 819 C CA . PHE A 1 105 ? 1.551 -6.724 -6.799 1.00 74.31 105 PHE A CA 1
ATOM 820 C C . PHE A 1 105 ? 0.531 -7.807 -6.439 1.00 74.31 105 PHE A C 1
ATOM 822 O O . PHE A 1 105 ? -0.337 -8.130 -7.261 1.00 74.31 105 PHE A O 1
ATOM 829 N N . PRO A 1 106 ? 0.633 -8.397 -5.238 1.00 70.94 106 PRO A N 1
ATOM 830 C CA . PRO A 1 106 ? -0.258 -9.466 -4.823 1.00 70.94 106 PRO A CA 1
ATOM 831 C C . PRO A 1 106 ? -1.682 -8.944 -4.615 1.00 70.94 106 PRO A C 1
ATOM 833 O O . PRO A 1 106 ? -1.895 -7.776 -4.274 1.00 70.94 106 PRO A O 1
ATOM 836 N N . ARG A 1 107 ? -2.658 -9.854 -4.712 1.00 73.94 107 ARG A N 1
ATOM 837 C CA . ARG A 1 107 ? -4.091 -9.589 -4.495 1.00 73.94 107 ARG A CA 1
ATOM 838 C C . ARG A 1 107 ? -4.378 -8.778 -3.231 1.00 73.94 107 ARG A C 1
ATOM 840 O O . ARG A 1 107 ? -5.241 -7.906 -3.230 1.00 73.94 107 ARG A O 1
ATOM 847 N N . SER A 1 108 ? -3.665 -9.055 -2.140 1.00 72.81 108 SER A N 1
ATOM 848 C CA . SER A 1 108 ? -3.842 -8.346 -0.869 1.00 72.81 108 SER A CA 1
ATOM 849 C C . SER A 1 108 ? -3.513 -6.854 -0.968 1.00 72.81 108 SER A C 1
ATOM 851 O O . SER A 1 108 ? -4.215 -6.036 -0.379 1.00 72.81 108 SER A O 1
ATOM 853 N N . GLU A 1 109 ? -2.493 -6.479 -1.738 1.00 82.50 109 GLU A N 1
ATOM 854 C CA . GLU A 1 109 ? -2.096 -5.083 -1.934 1.00 82.50 109 GLU A CA 1
ATOM 855 C C . GLU A 1 109 ? -3.020 -4.380 -2.933 1.00 82.50 109 GLU A C 1
ATOM 857 O O . GLU A 1 109 ? -3.428 -3.244 -2.691 1.00 82.50 109 GLU A O 1
ATOM 862 N N . VAL A 1 110 ? -3.445 -5.079 -3.991 1.00 83.12 110 VAL A N 1
ATOM 863 C CA . VAL A 1 110 ? -4.437 -4.560 -4.947 1.00 83.12 110 VAL A CA 1
ATOM 864 C C . VAL A 1 110 ? -5.774 -4.284 -4.252 1.00 83.12 110 VAL A C 1
ATOM 866 O O . VAL A 1 110 ? -6.321 -3.195 -4.401 1.00 83.12 110 VAL A O 1
ATOM 869 N N . LYS A 1 111 ? -6.247 -5.183 -3.376 1.00 85.19 111 LYS A N 1
ATOM 870 C CA . LYS A 1 111 ? -7.453 -4.950 -2.559 1.00 85.19 111 LYS A CA 1
ATOM 871 C C . LYS A 1 111 ? -7.328 -3.733 -1.637 1.00 85.19 111 LYS A C 1
ATOM 873 O O . LYS A 1 111 ? -8.307 -3.016 -1.435 1.00 85.19 111 LYS A O 1
ATOM 878 N N . VAL A 1 112 ? -6.152 -3.491 -1.051 1.00 87.44 112 VAL A N 1
ATOM 879 C CA . VAL A 1 112 ? -5.916 -2.287 -0.230 1.00 87.44 112 VAL A CA 1
ATOM 880 C C . VAL A 1 112 ? -5.980 -1.030 -1.095 1.00 87.44 112 VAL A C 1
ATOM 882 O O . VAL A 1 112 ? -6.635 -0.064 -0.705 1.00 87.44 112 VAL A O 1
ATOM 885 N N . PHE A 1 113 ? -5.355 -1.051 -2.273 1.00 96.06 113 PHE A N 1
ATOM 886 C CA . PHE A 1 113 ? -5.444 0.040 -3.241 1.00 96.06 113 PHE A CA 1
ATOM 887 C C . PHE A 1 113 ? -6.895 0.324 -3.654 1.00 96.06 113 PHE A C 1
ATOM 889 O O . PHE A 1 113 ? -7.331 1.473 -3.584 1.00 96.06 113 PHE A O 1
ATOM 896 N N . ASP A 1 114 ? -7.666 -0.707 -4.004 1.00 93.88 114 ASP A N 1
ATOM 897 C CA . ASP A 1 114 ? -9.067 -0.559 -4.409 1.00 93.88 114 ASP A CA 1
ATOM 898 C C . ASP A 1 114 ? -9.915 0.063 -3.290 1.00 93.88 114 ASP A C 1
ATOM 900 O O . ASP A 1 114 ? -10.696 0.981 -3.545 1.00 93.88 114 ASP A O 1
ATOM 904 N N . ARG A 1 115 ? -9.714 -0.359 -2.031 1.00 87.94 115 ARG A N 1
ATOM 905 C CA . ARG A 1 115 ? -10.386 0.243 -0.862 1.00 87.94 115 ARG A CA 1
ATOM 906 C C . ARG A 1 115 ? -10.022 1.715 -0.686 1.00 87.94 115 ARG A C 1
ATOM 908 O O . ARG A 1 115 ? -10.908 2.542 -0.490 1.00 87.94 115 ARG A O 1
ATOM 915 N N . LEU A 1 116 ? -8.737 2.058 -0.779 1.00 95.12 116 LEU A N 1
ATOM 916 C CA . LEU A 1 116 ? -8.269 3.446 -0.688 1.00 95.12 116 LEU A CA 1
ATOM 917 C C . LEU A 1 116 ? -8.915 4.319 -1.770 1.00 95.12 116 LEU A C 1
ATOM 919 O O . LEU A 1 116 ? -9.410 5.411 -1.476 1.00 95.12 116 LEU A O 1
ATOM 923 N N . MET A 1 117 ? -8.938 3.826 -3.009 1.00 96.31 117 MET A N 1
ATOM 924 C CA . MET A 1 117 ? -9.500 4.556 -4.141 1.00 96.31 117 MET A CA 1
ATOM 925 C C . MET A 1 117 ? -11.023 4.626 -4.100 1.00 96.31 117 MET A C 1
ATOM 927 O O . MET A 1 117 ? -11.574 5.639 -4.520 1.00 96.31 117 MET A O 1
ATOM 931 N N . HIS A 1 118 ? -11.706 3.627 -3.539 1.00 89.44 118 HIS A N 1
ATOM 932 C CA . HIS A 1 118 ? -13.146 3.694 -3.299 1.00 89.44 118 HIS A CA 1
ATOM 933 C C . HIS A 1 118 ? -13.514 4.896 -2.418 1.00 89.44 118 HIS A C 1
ATOM 935 O O . HIS A 1 118 ? -14.417 5.652 -2.773 1.00 89.44 118 HIS A O 1
ATOM 941 N N . VAL A 1 119 ? -12.765 5.141 -1.335 1.00 87.19 119 VAL A N 1
ATOM 942 C CA . VAL A 1 119 ? -12.998 6.308 -0.466 1.00 87.19 119 VAL A CA 1
ATOM 943 C C . VAL A 1 119 ? -12.791 7.623 -1.214 1.00 87.19 119 VAL A C 1
ATOM 945 O O . VAL A 1 119 ? -13.618 8.527 -1.125 1.00 87.19 119 VAL A O 1
ATOM 948 N N . VAL A 1 120 ? -11.701 7.734 -1.978 1.00 91.50 120 VAL A N 1
ATOM 949 C CA . VAL A 1 120 ? -11.394 8.951 -2.746 1.00 91.50 120 VAL A CA 1
ATOM 950 C C . VAL A 1 120 ? -12.467 9.230 -3.802 1.00 91.50 120 VAL A C 1
ATOM 952 O O . VAL A 1 120 ? -12.868 10.380 -3.980 1.00 91.50 120 VAL A O 1
ATOM 955 N N . LYS A 1 121 ? -12.952 8.183 -4.479 1.00 89.69 121 LYS A N 1
ATOM 956 C CA . LYS A 1 121 ? -14.032 8.274 -5.470 1.00 89.69 121 LYS A CA 1
ATOM 957 C C . LYS A 1 121 ? -15.345 8.707 -4.834 1.00 89.69 121 LYS A C 1
ATOM 959 O O . LYS A 1 121 ? -15.975 9.633 -5.332 1.00 89.69 121 LYS A O 1
ATOM 964 N N . ALA A 1 122 ? -15.722 8.090 -3.714 1.00 84.06 122 ALA A N 1
ATOM 965 C CA . ALA A 1 122 ? -16.934 8.441 -2.977 1.00 84.06 122 ALA A CA 1
ATOM 966 C C . ALA A 1 122 ? -16.928 9.904 -2.499 1.00 84.06 122 ALA A C 1
ATOM 968 O O . ALA A 1 122 ? -17.976 10.539 -2.450 1.00 84.06 122 ALA A O 1
ATOM 969 N N . ALA A 1 123 ? -15.748 10.452 -2.199 1.00 83.25 123 ALA A N 1
ATOM 970 C CA . ALA A 1 123 ? -15.575 11.848 -1.809 1.00 83.25 123 ALA A CA 1
ATOM 971 C C . ALA A 1 123 ? -15.460 12.837 -2.990 1.00 83.25 123 ALA A C 1
ATOM 973 O O . ALA A 1 123 ? -15.343 14.038 -2.759 1.00 83.25 123 ALA A O 1
ATOM 974 N N . GLY A 1 124 ? -15.452 12.367 -4.244 1.00 88.88 124 GLY A N 1
ATOM 975 C CA . GLY A 1 124 ? -15.265 13.227 -5.421 1.00 88.88 124 GLY A CA 1
ATOM 976 C C . GLY A 1 124 ? -13.856 13.826 -5.551 1.00 88.88 124 GLY A C 1
ATOM 977 O O . GLY A 1 124 ? -13.667 14.828 -6.235 1.00 88.88 124 GLY A O 1
ATOM 978 N N . GLU A 1 125 ? -12.851 13.228 -4.907 1.00 88.88 125 GLU A N 1
ATOM 979 C CA . GLU A 1 125 ? -11.476 13.750 -4.844 1.00 88.88 125 GLU A CA 1
ATOM 980 C C . GLU A 1 125 ? -10.503 13.015 -5.783 1.00 88.88 125 GLU A C 1
ATOM 982 O O . GLU A 1 125 ? -9.283 13.167 -5.672 1.00 88.88 125 GLU A O 1
ATOM 987 N N . GLU A 1 126 ? -11.013 12.206 -6.715 1.00 89.88 126 GLU A N 1
ATOM 988 C CA . GLU A 1 126 ? -10.201 11.362 -7.595 1.00 89.88 126 GLU A CA 1
ATOM 989 C C . GLU A 1 126 ? -9.232 12.184 -8.456 1.00 89.88 126 GLU A C 1
ATOM 991 O O . GLU A 1 126 ? -9.596 12.857 -9.417 1.00 89.88 126 GLU A O 1
ATOM 996 N N . LYS A 1 127 ? -7.950 12.126 -8.082 1.00 93.38 127 LYS A N 1
ATOM 997 C CA . LYS A 1 127 ? -6.834 12.808 -8.744 1.00 93.38 127 LYS A CA 1
ATOM 998 C C . LYS A 1 127 ? -5.649 11.855 -8.813 1.00 93.38 127 LYS A C 1
ATOM 1000 O O . LYS A 1 127 ? -5.391 11.121 -7.856 1.00 93.38 127 LYS A O 1
ATOM 1005 N N . ILE A 1 128 ? -4.855 11.940 -9.884 1.00 95.50 128 ILE A N 1
ATOM 1006 C CA . ILE A 1 128 ? -3.688 11.063 -10.087 1.00 95.50 128 ILE A CA 1
ATOM 1007 C C . ILE A 1 128 ? -2.716 11.094 -8.901 1.00 95.50 128 ILE A C 1
ATOM 1009 O O . ILE A 1 128 ? -2.210 10.061 -8.473 1.00 95.50 128 ILE A O 1
ATOM 1013 N N . LYS A 1 129 ? -2.536 12.269 -8.281 1.00 95.62 129 LYS A N 1
ATOM 1014 C CA . LYS A 1 129 ? -1.692 12.430 -7.093 1.00 95.62 129 LYS A CA 1
ATOM 1015 C C . LYS A 1 129 ? -2.147 11.554 -5.920 1.00 95.62 129 LYS A C 1
ATOM 1017 O O . LYS A 1 129 ? -1.300 11.051 -5.191 1.00 95.62 129 LYS A O 1
ATOM 1022 N N . LEU A 1 130 ? -3.452 11.357 -5.730 1.00 97.06 130 LEU A N 1
ATOM 1023 C CA . LEU A 1 130 ? -3.962 10.494 -4.665 1.00 97.06 130 LEU A CA 1
ATOM 1024 C C . LEU A 1 130 ? -3.823 9.024 -5.049 1.00 97.06 130 LEU A C 1
ATOM 1026 O O . LEU A 1 130 ? -3.407 8.235 -4.211 1.00 97.06 130 LEU A O 1
ATOM 1030 N N . ALA A 1 131 ? -4.046 8.672 -6.316 1.00 97.88 131 ALA A N 1
ATOM 1031 C CA . ALA A 1 131 ? -3.790 7.316 -6.794 1.00 97.88 131 ALA A CA 1
ATOM 1032 C C . ALA A 1 131 ? -2.325 6.900 -6.559 1.00 97.88 131 ALA A C 1
ATOM 1034 O O . ALA A 1 131 ? -2.072 5.827 -6.023 1.00 97.88 131 ALA A O 1
ATOM 1035 N N . VAL A 1 132 ? -1.362 7.788 -6.834 1.00 98.06 132 VAL A N 1
ATOM 1036 C CA . VAL A 1 132 ? 0.068 7.571 -6.536 1.00 98.06 132 VAL A CA 1
ATOM 1037 C C . VAL A 1 132 ? 0.313 7.285 -5.048 1.00 98.06 132 VAL A C 1
ATOM 1039 O O . VAL A 1 132 ? 1.018 6.331 -4.716 1.00 98.06 132 VAL A O 1
ATOM 1042 N N . LEU A 1 133 ? -0.284 8.068 -4.141 1.00 97.06 133 LEU A N 1
ATOM 1043 C CA . LEU A 1 133 ? -0.177 7.803 -2.701 1.00 97.06 133 LEU A CA 1
ATOM 1044 C C . LEU A 1 133 ? -0.844 6.487 -2.309 1.00 97.06 133 LEU A C 1
ATOM 1046 O O . LEU A 1 133 ? -0.293 5.770 -1.481 1.00 97.06 133 LEU A O 1
ATOM 1050 N N . ALA A 1 134 ? -1.988 6.145 -2.901 1.00 97.69 134 ALA A N 1
ATOM 1051 C CA . ALA A 1 134 ? -2.682 4.897 -2.613 1.00 97.69 134 ALA A CA 1
ATOM 1052 C C . ALA A 1 134 ? -1.826 3.674 -2.980 1.00 97.69 134 ALA A C 1
ATOM 1054 O O . ALA A 1 134 ? -1.760 2.731 -2.190 1.00 97.69 134 ALA A O 1
ATOM 1055 N N . VAL A 1 135 ? -1.102 3.711 -4.110 1.00 97.31 135 VAL A N 1
ATOM 1056 C CA . VAL A 1 135 ? -0.129 2.657 -4.465 1.00 97.31 135 VAL A CA 1
ATOM 1057 C C . VAL A 1 135 ? 0.967 2.559 -3.406 1.00 97.31 135 VAL A C 1
ATOM 1059 O O . VAL A 1 135 ? 1.278 1.466 -2.940 1.00 97.31 135 VAL A O 1
ATOM 1062 N N . LEU A 1 136 ? 1.530 3.692 -2.977 1.00 94.56 136 LEU A N 1
ATOM 1063 C CA . LEU A 1 136 ? 2.578 3.712 -1.953 1.00 94.56 136 LEU A CA 1
ATOM 1064 C C . LEU A 1 136 ? 2.076 3.284 -0.565 1.00 94.56 136 LEU A C 1
ATOM 1066 O O . LEU A 1 136 ? 2.832 2.672 0.184 1.00 94.56 136 LEU A O 1
ATOM 1070 N N . ILE A 1 137 ? 0.818 3.545 -0.210 1.00 92.06 137 ILE A N 1
ATOM 1071 C CA . ILE A 1 137 ? 0.208 3.029 1.024 1.00 92.06 137 ILE A CA 1
ATOM 1072 C C . ILE A 1 137 ? 0.005 1.515 0.908 1.00 92.06 137 ILE A C 1
ATOM 1074 O O . ILE A 1 137 ? 0.353 0.785 1.831 1.00 92.06 137 ILE A O 1
ATOM 1078 N N . ALA A 1 138 ? -0.494 1.009 -0.218 1.00 88.12 138 ALA A N 1
ATOM 1079 C CA . ALA A 1 138 ? -0.681 -0.426 -0.413 1.00 88.12 138 ALA A CA 1
ATOM 1080 C C . ALA A 1 138 ? 0.658 -1.193 -0.398 1.00 88.12 138 ALA A C 1
ATOM 1082 O O . ALA A 1 138 ? 0.860 -2.097 0.419 1.00 88.12 138 ALA A O 1
ATOM 1083 N N . HIS A 1 139 ? 1.597 -0.780 -1.252 1.00 84.12 139 HIS A N 1
ATOM 1084 C CA . HIS A 1 139 ? 2.835 -1.509 -1.536 1.00 84.12 139 HIS A CA 1
ATOM 1085 C C . HIS A 1 139 ? 4.003 -1.110 -0.612 1.00 84.12 139 HIS A C 1
ATOM 1087 O O . HIS A 1 139 ? 4.814 -1.940 -0.202 1.00 84.12 139 HIS A O 1
ATOM 1093 N N . GLY A 1 140 ? 4.066 0.157 -0.198 1.00 77.56 140 GLY A N 1
ATOM 1094 C CA . GLY A 1 140 ? 5.077 0.704 0.716 1.00 77.56 140 GLY A CA 1
ATOM 1095 C C . GLY A 1 140 ? 6.193 1.495 0.035 1.00 77.56 140 GLY A C 1
ATOM 1096 O O . GLY A 1 140 ? 6.664 2.479 0.601 1.00 77.56 140 GLY A O 1
ATOM 1097 N N . ALA A 1 141 ? 6.607 1.108 -1.170 1.00 81.31 141 ALA A N 1
ATOM 1098 C CA . ALA A 1 141 ? 7.666 1.786 -1.914 1.00 81.31 141 ALA A CA 1
ATOM 1099 C C . ALA A 1 141 ? 7.472 1.635 -3.425 1.00 81.31 141 ALA A C 1
ATOM 1101 O O . ALA A 1 141 ? 6.760 0.742 -3.863 1.00 81.31 141 ALA A O 1
ATOM 1102 N N . GLY A 1 142 ? 8.118 2.469 -4.234 1.00 81.94 142 GLY A N 1
ATOM 1103 C CA . GLY A 1 142 ? 8.124 2.284 -5.683 1.00 81.94 142 GLY A CA 1
ATOM 1104 C C . GLY A 1 142 ? 8.922 3.340 -6.433 1.00 81.94 142 GLY A C 1
ATOM 1105 O O . GLY A 1 142 ? 9.201 4.422 -5.914 1.00 81.94 142 GLY A O 1
ATOM 1106 N N . THR A 1 143 ? 9.294 3.022 -7.671 1.00 87.25 143 THR A N 1
ATOM 1107 C CA . THR A 1 143 ? 9.831 4.004 -8.621 1.00 87.25 143 THR A CA 1
ATOM 1108 C C . THR A 1 143 ? 8.699 4.600 -9.455 1.00 87.25 143 THR A C 1
ATOM 1110 O O . THR A 1 143 ? 7.593 4.052 -9.517 1.00 87.25 143 THR A O 1
ATOM 1113 N N . ARG A 1 144 ? 8.969 5.719 -10.133 1.00 93.31 144 ARG A N 1
ATOM 1114 C CA . ARG A 1 144 ? 7.986 6.359 -11.021 1.00 93.31 144 ARG A CA 1
ATOM 1115 C C . ARG A 1 144 ? 7.484 5.411 -12.117 1.00 93.31 144 ARG A C 1
ATOM 1117 O O . ARG A 1 144 ? 6.278 5.367 -12.341 1.00 93.31 144 ARG A O 1
ATOM 1124 N N . SER A 1 145 ? 8.354 4.608 -12.738 1.00 90.81 145 SER A N 1
ATOM 1125 C CA . SER A 1 145 ? 7.944 3.687 -13.809 1.00 90.81 145 SER A CA 1
ATOM 1126 C C . SER A 1 145 ? 7.103 2.534 -13.271 1.00 90.81 145 SER A C 1
ATOM 1128 O O . SER A 1 145 ? 6.072 2.196 -13.852 1.00 90.81 145 SER A O 1
ATOM 1130 N N . LEU A 1 146 ? 7.482 1.986 -12.113 1.00 88.38 146 LEU A N 1
ATOM 1131 C CA . LEU A 1 146 ? 6.730 0.914 -11.468 1.00 88.38 146 LEU A CA 1
ATOM 1132 C C . LEU A 1 146 ? 5.313 1.359 -11.071 1.00 88.38 146 LEU A C 1
ATOM 1134 O O . LEU A 1 146 ? 4.339 0.664 -11.358 1.00 88.38 146 LEU A O 1
ATOM 1138 N N . ILE A 1 147 ? 5.194 2.527 -10.434 1.00 96.38 147 ILE A N 1
ATOM 1139 C CA . ILE A 1 147 ? 3.899 3.080 -10.008 1.00 96.38 147 ILE A CA 1
ATOM 1140 C C . ILE A 1 147 ? 3.042 3.427 -11.228 1.00 96.38 147 ILE A C 1
ATOM 1142 O O . ILE A 1 147 ? 1.847 3.144 -11.232 1.00 96.38 147 ILE A O 1
ATOM 1146 N N . THR A 1 148 ? 3.647 3.974 -12.285 1.00 97.75 148 THR A N 1
ATOM 1147 C CA . THR A 1 148 ? 2.946 4.239 -13.550 1.00 97.75 148 THR A CA 1
ATOM 1148 C C . THR A 1 148 ? 2.368 2.954 -14.130 1.00 97.75 148 THR A C 1
ATOM 1150 O O . THR A 1 148 ? 1.179 2.912 -14.431 1.00 97.75 148 THR A O 1
ATOM 1153 N N . GLY A 1 149 ? 3.164 1.883 -14.221 1.00 94.81 149 GLY A N 1
ATOM 1154 C CA . GLY A 1 149 ? 2.688 0.590 -14.711 1.00 94.81 149 GLY A CA 1
ATOM 1155 C C . GLY A 1 149 ? 1.531 0.037 -13.878 1.00 94.81 149 GLY A C 1
ATOM 1156 O O . GLY A 1 149 ? 0.535 -0.416 -14.437 1.00 94.81 149 GLY A O 1
ATOM 1157 N N . PHE A 1 150 ? 1.598 0.146 -12.549 1.00 96.31 150 PHE A N 1
ATOM 1158 C CA . PHE A 1 150 ? 0.498 -0.285 -11.683 1.00 96.31 150 PHE A CA 1
ATOM 1159 C C . PHE A 1 150 ? -0.792 0.502 -11.955 1.00 96.31 150 PHE A C 1
ATOM 1161 O O . PHE A 1 150 ? -1.874 -0.080 -12.039 1.00 96.31 150 PHE A O 1
ATOM 1168 N N . LEU A 1 151 ? -0.693 1.823 -12.107 1.00 98.19 151 LEU A N 1
ATOM 1169 C CA . LEU A 1 151 ? -1.846 2.681 -12.380 1.00 98.19 151 LEU A CA 1
ATOM 1170 C C . LEU A 1 151 ? -2.450 2.399 -13.764 1.00 98.19 151 LEU A C 1
ATOM 1172 O O . LEU A 1 151 ? -3.671 2.288 -13.875 1.00 98.19 151 LEU A O 1
ATOM 1176 N N . LEU A 1 152 ? -1.616 2.195 -14.790 1.00 97.69 152 LEU A N 1
ATOM 1177 C CA . LEU A 1 152 ? -2.062 1.789 -16.129 1.00 97.69 152 LEU A CA 1
ATOM 1178 C C . LEU A 1 152 ? -2.824 0.456 -16.092 1.00 97.69 152 LEU A C 1
ATOM 1180 O O . LEU A 1 152 ? -3.911 0.354 -16.657 1.00 97.69 152 LEU A O 1
ATOM 1184 N N . ALA A 1 153 ? -2.307 -0.541 -15.364 1.00 94.19 153 ALA A N 1
ATOM 1185 C CA . ALA A 1 153 ? -2.967 -1.838 -15.190 1.00 94.19 153 ALA A CA 1
ATOM 1186 C C . ALA A 1 153 ? -4.345 -1.738 -14.508 1.00 94.19 153 ALA A C 1
ATOM 1188 O O . ALA A 1 153 ? -5.184 -2.617 -14.686 1.00 94.19 153 ALA A O 1
ATOM 1189 N N . ASN A 1 154 ? -4.583 -0.665 -13.747 1.00 95.88 154 ASN A N 1
ATOM 1190 C CA . ASN A 1 154 ? -5.846 -0.375 -13.067 1.00 95.88 154 ASN A CA 1
ATOM 1191 C C . ASN A 1 154 ? -6.713 0.661 -13.811 1.00 95.88 154 ASN A C 1
ATOM 1193 O O . ASN A 1 154 ? -7.652 1.206 -13.232 1.00 95.88 154 ASN A O 1
ATOM 1197 N N . GLY A 1 155 ? -6.414 0.942 -15.085 1.00 94.69 155 GLY A N 1
ATOM 1198 C CA . GLY A 1 155 ? -7.253 1.766 -15.961 1.00 94.69 155 GLY A CA 1
ATOM 1199 C C . GLY A 1 155 ? -7.052 3.279 -15.843 1.00 94.69 155 GLY A C 1
ATOM 1200 O O . GLY A 1 155 ? -7.809 4.039 -16.450 1.00 94.69 155 GLY A O 1
ATOM 1201 N N . TYR A 1 156 ? -6.043 3.749 -15.105 1.00 96.19 156 TYR A N 1
ATOM 1202 C CA . TYR A 1 156 ? -5.718 5.176 -15.057 1.00 96.19 156 TYR A CA 1
ATOM 1203 C C . TYR A 1 156 ? -5.017 5.611 -16.345 1.00 96.19 156 TYR A C 1
ATOM 1205 O O . TYR A 1 156 ? -4.106 4.942 -16.824 1.00 96.19 156 TYR A O 1
ATOM 1213 N N . LYS A 1 157 ? -5.392 6.778 -16.875 1.00 94.56 157 LYS A N 1
ATOM 1214 C CA . LYS A 1 157 ? -4.698 7.423 -18.000 1.00 94.56 157 LYS A CA 1
ATOM 1215 C C . LYS A 1 157 ? -3.618 8.356 -17.450 1.00 94.56 157 LYS A C 1
ATOM 1217 O O . LYS A 1 157 ? -3.940 9.424 -16.936 1.00 94.56 157 LYS A O 1
ATOM 1222 N N . THR A 1 158 ? -2.357 7.931 -17.500 1.00 95.44 158 THR A N 1
ATOM 1223 C CA . THR A 1 158 ? -1.204 8.671 -16.958 1.00 95.44 158 THR A CA 1
ATOM 1224 C C . THR A 1 158 ? 0.088 8.266 -17.666 1.00 95.44 158 THR A C 1
ATOM 1226 O O . THR A 1 158 ? 0.128 7.245 -18.349 1.00 95.44 158 THR A O 1
ATOM 1229 N N . ASP A 1 159 ? 1.159 9.026 -17.453 1.00 95.69 159 ASP A N 1
ATOM 1230 C CA . ASP A 1 159 ? 2.512 8.707 -17.907 1.00 95.69 159 ASP A CA 1
ATOM 1231 C C . ASP A 1 159 ? 3.548 8.817 -16.770 1.00 95.69 159 ASP A C 1
ATOM 1233 O O . ASP A 1 159 ? 3.239 9.214 -15.639 1.00 95.69 159 ASP A O 1
ATOM 1237 N N . ILE A 1 160 ? 4.793 8.446 -17.088 1.00 93.81 160 ILE A N 1
ATOM 1238 C CA . ILE A 1 160 ? 5.929 8.446 -16.154 1.00 93.81 160 ILE A CA 1
ATOM 1239 C C . ILE A 1 160 ? 6.250 9.862 -15.653 1.00 93.81 160 ILE A C 1
ATOM 1241 O O . ILE A 1 160 ? 6.669 10.018 -14.501 1.00 93.81 160 ILE A O 1
ATOM 1245 N N . SER A 1 161 ? 6.058 10.890 -16.488 1.00 93.56 161 SER A N 1
ATOM 1246 C CA . SER A 1 161 ? 6.337 12.286 -16.125 1.00 93.56 161 SER A CA 1
ATOM 1247 C C . SER A 1 161 ? 5.357 12.763 -15.058 1.00 93.56 161 SER A C 1
ATOM 1249 O O . SER A 1 161 ? 5.765 13.177 -13.975 1.00 93.56 161 SER A O 1
ATOM 1251 N N . THR A 1 162 ? 4.065 12.575 -15.317 1.00 96.75 162 THR A N 1
ATOM 1252 C CA . THR A 1 162 ? 2.950 12.934 -14.438 1.00 96.75 162 THR A CA 1
ATOM 1253 C C . THR A 1 162 ? 3.071 12.247 -13.077 1.00 96.75 162 THR A C 1
ATOM 1255 O O . THR A 1 162 ? 2.941 12.882 -12.026 1.00 96.75 162 THR A O 1
ATOM 1258 N N . VAL A 1 163 ? 3.377 10.944 -13.067 1.00 97.75 163 VAL A N 1
ATOM 1259 C CA . VAL A 1 163 ? 3.613 10.200 -11.819 1.00 97.75 163 VAL A CA 1
ATOM 1260 C C . VAL A 1 163 ? 4.877 10.699 -11.113 1.00 97.75 163 VAL A C 1
ATOM 1262 O O . VAL A 1 163 ? 4.873 10.858 -9.891 1.00 97.75 163 VAL A O 1
ATOM 1265 N N . GLY A 1 164 ? 5.949 10.993 -11.854 1.00 95.25 164 GLY A N 1
ATOM 1266 C CA . GLY A 1 164 ? 7.194 11.540 -11.309 1.00 95.25 164 GLY A CA 1
ATOM 1267 C C . GLY A 1 164 ? 7.025 12.911 -10.644 1.00 95.25 164 GLY A C 1
ATOM 1268 O O . GLY A 1 164 ? 7.590 13.152 -9.569 1.00 95.25 164 GLY A O 1
ATOM 1269 N N . GLU A 1 165 ? 6.217 13.788 -11.235 1.00 96.00 165 GLU A N 1
ATOM 1270 C CA . GLU A 1 165 ? 5.847 15.087 -10.667 1.00 96.00 165 GLU A CA 1
ATOM 1271 C C . GLU A 1 165 ? 5.024 14.922 -9.389 1.00 96.00 165 GLU A C 1
ATOM 1273 O O . GLU A 1 165 ? 5.342 15.533 -8.364 1.00 96.00 165 GLU A O 1
ATOM 1278 N N . ALA A 1 166 ? 4.017 14.042 -9.407 1.00 97.38 166 ALA A N 1
ATOM 1279 C CA . ALA A 1 166 ? 3.208 13.743 -8.228 1.00 97.38 166 ALA A CA 1
ATOM 1280 C C . ALA A 1 166 ? 4.066 13.213 -7.067 1.00 97.38 166 ALA A C 1
ATOM 1282 O O . ALA A 1 166 ? 3.946 13.695 -5.941 1.00 97.38 166 ALA A O 1
ATOM 1283 N N . LEU A 1 167 ? 4.975 12.272 -7.338 1.00 96.50 167 LEU A N 1
ATOM 1284 C CA . LEU A 1 167 ? 5.915 11.737 -6.348 1.00 96.50 167 LEU A CA 1
ATOM 1285 C C . LEU A 1 167 ? 6.837 12.822 -5.783 1.00 96.50 167 LEU A C 1
ATOM 1287 O O . LEU A 1 167 ? 7.030 12.912 -4.571 1.00 96.50 167 LEU A O 1
ATOM 1291 N N . SER A 1 168 ? 7.381 13.678 -6.647 1.00 93.06 168 SER A N 1
ATOM 1292 C CA . SER A 1 168 ? 8.248 14.779 -6.219 1.00 93.06 168 SER A CA 1
ATOM 1293 C C . SER A 1 168 ? 7.508 15.775 -5.333 1.00 93.06 168 SER A C 1
ATOM 1295 O O . SER A 1 168 ? 8.058 16.220 -4.324 1.00 93.06 168 SER A O 1
ATOM 1297 N N . ARG A 1 169 ? 6.247 16.068 -5.660 1.00 94.69 169 ARG A N 1
ATOM 1298 C CA . ARG A 1 169 ? 5.389 16.930 -4.852 1.00 94.69 169 ARG A CA 1
ATOM 1299 C C . ARG A 1 169 ? 5.096 16.319 -3.484 1.00 94.69 169 ARG A C 1
ATOM 1301 O O . ARG A 1 169 ? 5.339 16.974 -2.476 1.00 94.69 169 ARG A O 1
ATOM 1308 N N . HIS A 1 170 ? 4.677 15.057 -3.423 1.00 95.31 170 HIS A N 1
ATOM 1309 C CA . HIS A 1 170 ? 4.431 14.367 -2.147 1.00 95.31 170 HIS A CA 1
ATOM 1310 C C . HIS A 1 170 ? 5.674 14.281 -1.264 1.00 95.31 170 HIS A C 1
ATOM 1312 O O . HIS A 1 170 ? 5.568 14.382 -0.042 1.00 95.31 170 HIS A O 1
ATOM 1318 N N . ALA A 1 171 ? 6.852 14.129 -1.875 1.00 90.56 171 ALA A N 1
ATOM 1319 C CA . ALA A 1 171 ? 8.118 14.174 -1.154 1.00 90.56 171 ALA A CA 1
ATOM 1320 C C . ALA A 1 171 ? 8.392 15.573 -0.578 1.00 90.56 171 ALA A C 1
ATOM 1322 O O . ALA A 1 171 ? 8.778 15.692 0.581 1.00 90.56 171 ALA A O 1
ATOM 1323 N N . SER A 1 172 ? 8.137 16.638 -1.349 1.00 90.25 172 SER A N 1
ATOM 1324 C CA . SER A 1 172 ? 8.274 18.022 -0.866 1.00 90.25 172 SER A CA 1
ATOM 1325 C C . SER A 1 172 ? 7.270 18.383 0.237 1.00 90.25 172 SER A C 1
ATOM 1327 O O . SER A 1 172 ? 7.591 19.152 1.137 1.00 90.25 172 SER A O 1
ATOM 1329 N N . GLU A 1 173 ? 6.075 17.785 0.205 1.00 90.38 173 GLU A N 1
ATOM 1330 C CA . GLU A 1 173 ? 5.031 17.952 1.225 1.00 90.38 173 GLU A CA 1
ATOM 1331 C C . GLU A 1 173 ? 5.295 17.098 2.487 1.00 90.38 173 GLU A C 1
ATOM 1333 O O . GLU A 1 173 ? 4.592 17.232 3.494 1.00 90.38 173 GLU A O 1
ATOM 1338 N N . GLY A 1 174 ? 6.333 16.251 2.464 1.00 88.12 174 GLY A N 1
ATOM 1339 C CA . GLY A 1 174 ? 6.777 15.442 3.599 1.00 88.12 174 GLY A CA 1
ATOM 1340 C C . GLY A 1 174 ? 5.922 14.203 3.877 1.00 88.12 174 GLY A C 1
ATOM 1341 O O . GLY A 1 174 ? 5.999 13.651 4.974 1.00 88.12 174 GLY A O 1
ATOM 1342 N N . TYR A 1 175 ? 5.096 13.761 2.923 1.00 91.31 175 TYR A N 1
ATOM 1343 C CA . TYR A 1 175 ? 4.279 12.545 3.077 1.00 91.31 175 TYR A CA 1
ATOM 1344 C C . TYR A 1 175 ? 5.071 11.270 2.793 1.00 91.31 175 TYR A C 1
ATOM 1346 O O . TYR A 1 175 ? 4.781 10.217 3.353 1.00 91.31 175 TYR A O 1
ATOM 1354 N N . ILE A 1 176 ? 6.062 11.369 1.910 1.00 90.19 176 ILE A N 1
ATOM 1355 C CA . ILE A 1 176 ? 6.933 10.273 1.483 1.00 90.19 176 ILE A CA 1
ATOM 1356 C C . ILE A 1 176 ? 8.381 10.759 1.474 1.00 90.19 176 ILE A C 1
ATOM 1358 O O . ILE A 1 176 ? 8.631 11.962 1.418 1.00 90.19 176 ILE A O 1
ATOM 1362 N N . TYR A 1 177 ? 9.341 9.842 1.501 1.00 83.56 177 TYR A N 1
ATOM 1363 C CA . TYR A 1 177 ? 10.761 10.179 1.386 1.00 83.56 177 TYR A CA 1
ATOM 1364 C C . TYR A 1 177 ? 11.413 9.445 0.217 1.00 83.56 177 TYR A C 1
ATOM 1366 O O . TYR A 1 177 ? 10.875 8.474 -0.315 1.00 83.56 177 TYR A O 1
ATOM 1374 N N . ARG A 1 178 ? 12.561 9.963 -0.218 1.00 81.44 178 ARG A N 1
ATOM 1375 C CA . ARG A 1 178 ? 13.391 9.369 -1.269 1.00 81.44 178 ARG A CA 1
ATOM 1376 C C . ARG A 1 178 ? 14.483 8.543 -0.604 1.00 81.44 178 ARG A C 1
ATOM 1378 O O . ARG A 1 178 ? 15.137 9.060 0.298 1.00 81.44 178 ARG A O 1
ATOM 1385 N N . ASP A 1 179 ? 14.692 7.314 -1.058 1.00 75.00 179 ASP A N 1
ATOM 1386 C CA . ASP A 1 179 ? 15.725 6.435 -0.502 1.00 75.00 179 ASP A CA 1
ATOM 1387 C C . ASP A 1 179 ? 16.498 5.718 -1.613 1.00 75.00 179 ASP A C 1
ATOM 1389 O O . ASP A 1 179 ? 16.110 4.667 -2.122 1.00 75.00 179 ASP A O 1
ATOM 1393 N N . GLY A 1 180 ? 17.587 6.362 -2.032 1.00 68.12 180 GLY A N 1
ATOM 1394 C CA . GLY A 1 180 ? 18.485 5.891 -3.077 1.00 68.12 180 GLY A CA 1
ATOM 1395 C C . GLY A 1 180 ? 17.824 5.645 -4.439 1.00 68.12 180 GLY A C 1
ATOM 1396 O O . GLY A 1 180 ? 16.918 6.373 -4.859 1.00 68.12 180 GLY A O 1
ATOM 1397 N N . SER A 1 181 ? 18.350 4.665 -5.178 1.00 68.06 181 SER A N 1
ATOM 1398 C CA . SER A 1 181 ? 17.966 4.409 -6.567 1.00 68.06 181 SER A CA 1
ATOM 1399 C C . SER A 1 181 ? 17.840 2.926 -6.888 1.00 68.06 181 SER A C 1
ATOM 1401 O O . SER A 1 181 ? 18.674 2.123 -6.470 1.00 68.06 181 SER A O 1
ATOM 1403 N N . TYR A 1 182 ? 16.856 2.585 -7.713 1.00 65.75 182 TYR A N 1
ATOM 1404 C CA . TYR A 1 182 ? 16.622 1.249 -8.241 1.00 65.75 182 TYR A CA 1
ATOM 1405 C C . TYR A 1 182 ? 16.389 1.326 -9.751 1.00 65.75 182 TYR A C 1
ATOM 1407 O O . TYR A 1 182 ? 15.623 2.168 -10.212 1.00 65.75 182 TYR A O 1
ATOM 1415 N N . LEU A 1 183 ? 17.091 0.494 -10.529 1.00 67.88 183 LEU A N 1
ATOM 1416 C CA . LEU A 1 183 ? 17.088 0.542 -12.004 1.00 67.88 183 LEU A CA 1
ATOM 1417 C C . LEU A 1 183 ? 17.405 1.940 -12.583 1.00 67.88 183 LEU A C 1
ATOM 1419 O O . LEU A 1 183 ? 16.940 2.299 -13.658 1.00 67.88 183 LEU A O 1
ATOM 1423 N N . GLY A 1 184 ? 18.198 2.743 -11.865 1.00 69.88 184 GLY A N 1
ATOM 1424 C CA . GLY A 1 184 ? 18.519 4.122 -12.254 1.00 69.88 184 GLY A CA 1
ATOM 1425 C C . GLY A 1 184 ? 17.424 5.150 -11.944 1.00 69.88 184 GLY A C 1
ATOM 1426 O O . GLY A 1 184 ? 17.605 6.330 -12.237 1.00 69.88 184 GLY A O 1
ATOM 1427 N N . GLU A 1 185 ? 16.318 4.744 -11.318 1.00 76.56 185 GLU A N 1
ATOM 1428 C CA . GLU A 1 185 ? 15.245 5.633 -10.874 1.00 76.56 185 GLU A CA 1
ATOM 1429 C C . GLU A 1 185 ? 15.265 5.831 -9.358 1.00 76.56 185 GLU A C 1
ATOM 1431 O O . GLU A 1 185 ? 15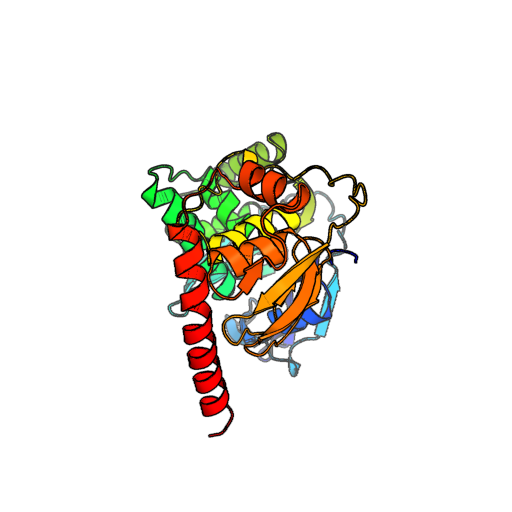.587 4.917 -8.603 1.00 76.56 185 GLU A O 1
ATOM 1436 N N . THR A 1 186 ? 14.877 7.017 -8.889 1.00 81.62 186 THR A N 1
ATOM 1437 C CA . THR A 1 186 ? 14.684 7.271 -7.455 1.00 81.62 186 THR A CA 1
ATOM 1438 C C . THR A 1 186 ? 13.583 6.377 -6.890 1.00 81.62 186 THR A C 1
ATOM 1440 O O . THR A 1 186 ? 12.489 6.299 -7.459 1.00 81.62 186 THR A O 1
ATOM 1443 N N . VAL A 1 187 ? 13.857 5.750 -5.745 1.00 79.75 187 VAL A N 1
ATOM 1444 C CA . VAL A 1 187 ? 12.851 5.001 -4.984 1.00 79.75 187 VAL A CA 1
ATOM 1445 C C . VAL A 1 187 ? 12.161 5.948 -4.010 1.00 79.75 187 VAL A C 1
ATOM 1447 O O . VAL A 1 187 ? 12.813 6.654 -3.240 1.00 79.75 187 VAL A O 1
ATOM 1450 N N . TYR A 1 188 ? 10.833 5.958 -4.052 1.00 85.88 188 TYR A N 1
ATOM 1451 C CA . TYR A 1 188 ? 9.983 6.705 -3.134 1.00 85.88 188 TYR A CA 1
ATOM 1452 C C . TYR A 1 188 ? 9.354 5.751 -2.125 1.00 85.88 188 TYR A C 1
ATOM 1454 O O . TYR A 1 188 ? 8.867 4.688 -2.511 1.00 85.88 188 TYR A O 1
ATOM 1462 N N . ILE A 1 189 ? 9.354 6.127 -0.847 1.00 79.69 189 ILE A N 1
ATOM 1463 C CA . ILE A 1 189 ? 8.906 5.273 0.256 1.00 79.69 189 ILE A CA 1
ATOM 1464 C C . ILE A 1 189 ? 7.863 5.998 1.108 1.00 79.69 189 ILE A C 1
ATOM 1466 O O . ILE A 1 189 ? 8.065 7.139 1.531 1.00 79.69 189 ILE A O 1
ATOM 1470 N N . MET A 1 190 ? 6.753 5.309 1.380 1.00 85.50 190 MET A N 1
ATOM 1471 C CA . MET A 1 190 ? 5.762 5.719 2.374 1.00 85.50 190 MET A CA 1
ATOM 1472 C C . MET A 1 190 ? 6.229 5.282 3.770 1.00 85.50 190 MET A C 1
ATOM 1474 O O . MET A 1 190 ? 6.459 4.084 3.967 1.00 85.50 190 MET A O 1
ATOM 1478 N N . PRO A 1 191 ? 6.341 6.201 4.751 1.00 80.06 191 PRO A N 1
ATOM 1479 C CA . PRO A 1 191 ? 6.635 5.853 6.136 1.00 80.06 191 PRO A CA 1
ATOM 1480 C C . PRO A 1 191 ? 5.718 4.746 6.651 1.00 80.06 191 PRO A C 1
ATOM 1482 O O . PRO A 1 191 ? 4.496 4.785 6.466 1.00 80.06 191 PRO A O 1
ATOM 1485 N N . GLU A 1 192 ? 6.308 3.745 7.298 1.00 70.38 192 GLU A N 1
ATOM 1486 C CA . GLU A 1 192 ? 5.576 2.555 7.718 1.00 70.38 192 GLU A CA 1
ATOM 1487 C C . GLU A 1 192 ? 4.491 2.893 8.737 1.00 70.38 192 GLU A C 1
ATOM 1489 O O . GLU A 1 192 ? 3.380 2.375 8.637 1.00 70.38 192 GLU A O 1
ATOM 1494 N N . GLU A 1 193 ? 4.773 3.780 9.687 1.00 69.75 193 GLU A N 1
ATOM 1495 C CA . GLU A 1 193 ? 3.815 4.177 10.713 1.00 69.75 193 GLU A CA 1
ATOM 1496 C C . GLU A 1 193 ? 2.581 4.826 10.084 1.00 69.75 193 GLU A C 1
ATOM 1498 O O . GLU A 1 193 ? 1.455 4.506 10.463 1.00 69.75 193 GLU A O 1
ATOM 1503 N N . THR A 1 194 ? 2.783 5.693 9.087 1.00 81.69 194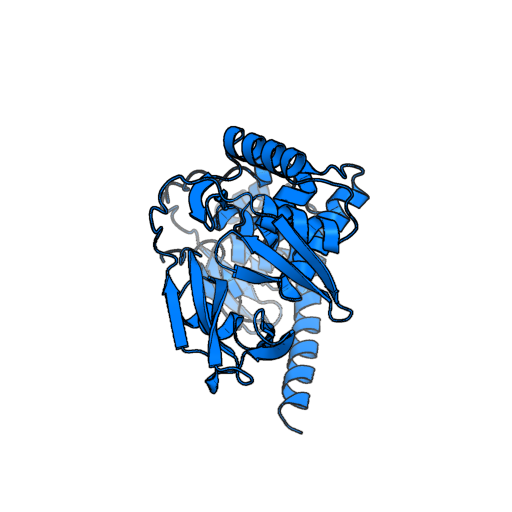 THR A N 1
ATOM 1504 C CA . THR A 1 194 ? 1.696 6.314 8.320 1.00 81.69 194 THR A CA 1
ATOM 1505 C C . THR A 1 194 ? 0.884 5.252 7.589 1.00 81.69 194 THR A C 1
ATOM 1507 O O . THR A 1 194 ? -0.342 5.208 7.712 1.00 81.69 194 THR A O 1
ATOM 1510 N N . ARG A 1 195 ? 1.569 4.360 6.870 1.00 83.75 195 ARG A N 1
ATOM 1511 C CA . ARG A 1 195 ? 0.949 3.286 6.096 1.00 83.75 195 ARG A CA 1
ATOM 1512 C C . ARG A 1 195 ? 0.129 2.341 6.967 1.00 83.75 195 ARG A C 1
ATOM 1514 O O . ARG A 1 195 ? -1.045 2.126 6.683 1.00 83.75 195 ARG A O 1
ATOM 1521 N N . LEU A 1 196 ? 0.720 1.797 8.030 1.00 74.88 196 LEU A N 1
ATOM 1522 C CA . LEU A 1 196 ? 0.042 0.874 8.938 1.00 74.88 196 LEU A CA 1
ATOM 1523 C C . LEU A 1 196 ? -1.117 1.558 9.653 1.00 74.88 196 LEU A C 1
ATOM 1525 O O . LEU A 1 196 ? -2.182 0.964 9.750 1.00 74.88 196 LEU A O 1
ATOM 1529 N N . ARG A 1 197 ? -0.959 2.815 10.085 1.00 78.75 197 ARG A N 1
ATOM 1530 C CA . ARG A 1 197 ? -2.058 3.588 10.680 1.00 78.75 197 ARG A CA 1
ATOM 1531 C C . ARG A 1 197 ? -3.244 3.702 9.726 1.00 78.75 197 ARG A C 1
ATOM 1533 O O . ARG A 1 197 ? -4.376 3.511 10.157 1.00 78.75 197 ARG A O 1
ATOM 1540 N N . ILE A 1 198 ? -3.000 4.022 8.455 1.00 81.19 198 ILE A N 1
ATOM 1541 C CA . ILE A 1 198 ? -4.065 4.150 7.452 1.00 81.19 198 ILE A CA 1
ATOM 1542 C C . ILE A 1 198 ? -4.707 2.787 7.171 1.00 81.19 198 ILE A C 1
ATOM 1544 O O . ILE A 1 198 ? -5.925 2.672 7.262 1.00 81.19 198 ILE A O 1
ATOM 1548 N N . ILE A 1 199 ? -3.907 1.755 6.878 1.00 77.00 199 ILE A N 1
ATOM 1549 C CA . ILE A 1 199 ? -4.412 0.409 6.559 1.00 77.00 199 ILE A CA 1
ATOM 1550 C C . ILE A 1 199 ? -5.204 -0.170 7.732 1.00 77.00 199 ILE A C 1
ATOM 1552 O O . ILE A 1 199 ? -6.283 -0.716 7.526 1.00 77.00 199 ILE A O 1
ATOM 1556 N N . GLU A 1 200 ? -4.688 -0.045 8.954 1.00 69.44 200 GLU A N 1
ATOM 1557 C CA . GLU A 1 200 ? -5.339 -0.584 10.146 1.00 69.44 200 GLU A CA 1
ATOM 1558 C C . GLU A 1 200 ? -6.655 0.137 10.418 1.00 69.44 200 GLU A C 1
ATOM 1560 O O . GLU A 1 200 ? -7.675 -0.513 10.621 1.00 69.44 200 GLU A O 1
ATOM 1565 N N . ARG A 1 201 ? -6.674 1.473 10.336 1.00 71.69 201 ARG A N 1
ATOM 1566 C CA . ARG A 1 201 ? -7.920 2.228 10.503 1.00 71.69 201 ARG A CA 1
ATOM 1567 C C . ARG A 1 201 ? -8.931 1.918 9.405 1.00 71.69 201 ARG A C 1
ATOM 1569 O O . ARG A 1 201 ? -10.100 1.784 9.727 1.00 71.69 201 ARG A O 1
ATOM 1576 N N . LEU A 1 202 ? -8.514 1.721 8.153 1.00 67.06 202 LEU A N 1
ATOM 1577 C CA . LEU A 1 202 ? -9.421 1.347 7.055 1.00 67.06 202 LEU A CA 1
ATOM 1578 C C . LEU A 1 202 ? -10.114 -0.006 7.250 1.00 67.06 202 LEU A C 1
ATOM 1580 O O . LEU A 1 202 ? -11.152 -0.234 6.633 1.00 67.06 202 LEU A O 1
ATOM 1584 N N . LYS A 1 203 ? -9.589 -0.898 8.102 1.00 63.34 203 LYS A N 1
ATOM 1585 C CA . LYS A 1 203 ? -10.304 -2.131 8.481 1.00 63.34 203 LYS A CA 1
ATOM 1586 C C . LYS A 1 203 ? -11.571 -1.837 9.286 1.00 63.34 203 LYS A C 1
ATOM 1588 O O . LYS A 1 203 ? -12.534 -2.583 9.182 1.00 63.34 203 LYS A O 1
ATOM 1593 N N . PHE A 1 204 ? -11.568 -0.756 10.066 1.00 58.28 204 PHE A N 1
ATOM 1594 C CA . PHE A 1 204 ? -12.651 -0.393 10.986 1.00 58.28 204 PHE A CA 1
ATOM 1595 C C . PHE A 1 204 ? -13.436 0.852 10.534 1.00 58.28 204 PHE A C 1
ATOM 1597 O O . PHE A 1 204 ? -14.580 1.053 10.933 1.00 58.28 204 PHE A O 1
ATOM 1604 N N . GLU A 1 205 ? -12.832 1.691 9.693 1.00 67.62 205 GLU A N 1
ATOM 1605 C CA . GLU A 1 205 ? -13.360 2.961 9.196 1.00 67.62 205 GLU A CA 1
ATOM 1606 C C . GLU A 1 205 ? -13.359 2.959 7.654 1.00 67.62 205 GLU A C 1
ATOM 1608 O O . GLU A 1 205 ? -12.455 3.524 7.035 1.00 67.62 205 GLU A O 1
ATOM 1613 N N . PRO A 1 206 ? -14.364 2.340 7.004 1.00 65.12 206 PRO A N 1
ATOM 1614 C CA . PRO A 1 206 ? -14.376 2.129 5.551 1.00 65.12 206 PRO A CA 1
ATOM 1615 C C . PRO A 1 206 ? -14.456 3.418 4.720 1.00 65.12 206 PRO A C 1
ATOM 1617 O O . PRO A 1 206 ? -14.164 3.378 3.533 1.00 65.12 206 PRO A O 1
ATOM 1620 N N . TYR A 1 207 ? -14.807 4.553 5.336 1.00 75.88 207 TYR A N 1
ATOM 1621 C CA . TYR A 1 207 ? -14.858 5.885 4.714 1.00 75.88 207 TYR A CA 1
ATOM 1622 C C . TYR A 1 207 ? -13.814 6.848 5.297 1.00 75.88 207 TYR A C 1
ATOM 1624 O O . TYR A 1 207 ? -13.987 8.064 5.256 1.00 75.88 207 TYR A O 1
ATOM 1632 N N . LEU A 1 208 ? -12.746 6.319 5.901 1.00 79.06 208 LEU A N 1
ATOM 1633 C CA . LEU A 1 208 ? -11.664 7.134 6.444 1.00 79.06 208 LEU A CA 1
ATOM 1634 C C . LEU A 1 208 ? -11.053 8.005 5.345 1.00 79.06 208 LEU A C 1
ATOM 1636 O O . LEU A 1 208 ? -10.409 7.471 4.442 1.00 79.06 208 LEU A O 1
ATOM 1640 N N . GLU A 1 209 ? -11.172 9.329 5.472 1.00 86.50 209 GLU A N 1
ATOM 1641 C CA . GLU A 1 209 ? -10.548 10.318 4.582 1.00 86.50 209 GLU A CA 1
ATOM 1642 C C . GLU A 1 209 ? -9.009 10.325 4.723 1.00 86.50 209 GLU A C 1
ATOM 1644 O O . GLU A 1 209 ? -8.376 11.280 5.180 1.00 86.50 209 GLU A O 1
ATOM 1649 N N . TRP A 1 210 ? -8.376 9.222 4.337 1.00 90.81 210 TRP A N 1
ATOM 1650 C CA . TRP A 1 210 ? -6.950 8.955 4.492 1.00 90.81 210 TRP A CA 1
ATOM 1651 C C . TRP A 1 210 ? -6.069 9.950 3.727 1.00 90.81 210 TRP A C 1
ATOM 1653 O O . TRP A 1 210 ? -4.896 10.109 4.050 1.00 90.81 210 TRP A O 1
ATOM 1663 N N . TYR A 1 211 ? -6.637 10.623 2.726 1.00 93.00 211 TYR A N 1
ATOM 1664 C CA . TYR A 1 211 ? -5.971 11.604 1.874 1.00 93.00 211 TYR A CA 1
ATOM 1665 C C . TYR A 1 211 ? -5.820 12.984 2.531 1.00 93.00 211 TYR A C 1
ATOM 1667 O O . TYR A 1 211 ? -5.208 13.879 1.944 1.00 93.00 211 TYR A O 1
ATOM 1675 N N . LYS A 1 212 ? -6.374 13.199 3.731 1.00 91.12 212 LYS A N 1
ATOM 1676 C CA . LYS A 1 212 ? -6.205 14.467 4.448 1.00 91.12 212 LYS A CA 1
ATOM 1677 C C . LYS A 1 212 ? -4.772 14.596 4.992 1.00 91.12 212 LYS A C 1
ATOM 1679 O O . LYS A 1 212 ? -4.205 13.609 5.469 1.00 91.12 212 LYS A O 1
ATOM 1684 N N . PRO A 1 213 ? -4.174 15.804 5.009 1.00 88.38 213 PRO A N 1
ATOM 1685 C CA . PRO A 1 213 ? -2.791 15.992 5.456 1.00 88.38 213 PRO A CA 1
ATOM 1686 C C . PRO A 1 213 ? -2.488 15.452 6.862 1.00 88.38 213 PRO A C 1
ATOM 1688 O O . PRO A 1 213 ? -1.381 14.980 7.103 1.00 88.38 213 PRO A O 1
ATOM 1691 N N . GLN A 1 214 ? -3.454 15.471 7.789 1.00 84.81 214 GLN A N 1
ATOM 1692 C CA . GLN A 1 214 ? -3.276 14.930 9.146 1.00 84.81 214 GLN A CA 1
ATOM 1693 C C . GLN A 1 214 ? -3.035 13.411 9.143 1.00 84.81 214 GLN A C 1
ATOM 1695 O O . GLN A 1 214 ? -2.341 12.888 10.013 1.00 84.81 214 GLN A O 1
ATOM 1700 N N . MET A 1 215 ? -3.595 12.710 8.154 1.00 85.50 215 MET A N 1
ATOM 1701 C CA . MET A 1 215 ? -3.447 11.267 7.974 1.00 85.50 215 MET A CA 1
ATOM 1702 C C . MET A 1 215 ? -2.165 10.898 7.231 1.00 85.50 215 MET A C 1
ATOM 1704 O O . MET A 1 215 ? -1.609 9.832 7.494 1.00 85.50 215 MET A O 1
ATOM 1708 N N . LEU A 1 216 ? -1.691 11.771 6.341 1.00 87.62 216 LEU A N 1
ATOM 1709 C CA . LEU A 1 216 ? -0.519 11.536 5.492 1.00 87.62 216 LEU A CA 1
ATOM 1710 C C . LEU A 1 216 ? 0.796 11.987 6.129 1.00 87.62 216 LEU A C 1
ATOM 1712 O O . LEU A 1 216 ? 1.846 11.418 5.837 1.00 87.62 216 LEU A O 1
ATOM 1716 N N . LYS A 1 217 ? 0.763 12.991 7.011 1.00 82.12 217 LYS A N 1
ATOM 1717 C CA . LYS A 1 217 ? 1.972 13.429 7.706 1.00 82.12 217 LYS A CA 1
ATOM 1718 C C . LYS A 1 217 ? 2.439 12.345 8.684 1.00 82.12 217 LYS A C 1
ATOM 1720 O O . LYS A 1 217 ? 1.610 11.819 9.447 1.00 82.12 217 LYS A O 1
ATOM 1725 N N . PRO A 1 218 ? 3.749 12.029 8.695 1.00 61.31 218 PRO A N 1
ATOM 1726 C CA . PRO A 1 218 ? 4.331 11.198 9.733 1.00 61.31 218 PRO A CA 1
ATOM 1727 C C . PRO A 1 218 ? 3.950 11.800 11.079 1.00 61.31 218 PRO A C 1
ATOM 1729 O O . PRO A 1 218 ? 4.116 13.004 11.295 1.00 61.31 218 PRO A O 1
ATOM 1732 N N . THR A 1 219 ? 3.416 10.983 11.984 1.00 56.25 219 THR A N 1
ATOM 1733 C CA . THR A 1 219 ? 3.324 11.429 13.374 1.00 56.25 219 THR A CA 1
ATOM 1734 C C . THR A 1 219 ? 4.764 11.699 13.802 1.00 56.25 219 THR A C 1
ATOM 1736 O O . THR A 1 219 ? 5.578 10.780 13.664 1.00 56.25 219 THR A O 1
ATOM 1739 N N . PRO A 1 220 ? 5.125 12.908 14.279 1.00 46.72 220 PRO A N 1
ATOM 1740 C CA . PRO A 1 220 ? 6.425 13.074 14.911 1.00 46.72 220 PRO A CA 1
ATOM 1741 C C . PRO A 1 220 ? 6.552 11.968 15.961 1.00 46.72 220 PRO A C 1
ATOM 1743 O O . PRO A 1 220 ? 5.524 11.616 16.560 1.00 46.72 220 PRO A O 1
ATOM 1746 N N . PRO A 1 221 ? 7.748 11.379 16.154 1.00 40.31 221 PRO A N 1
ATOM 1747 C CA . PRO A 1 221 ? 7.923 10.337 17.147 1.00 40.31 221 PRO A CA 1
ATOM 1748 C C . PRO A 1 221 ? 7.314 10.868 18.434 1.00 40.31 221 PRO A C 1
ATOM 1750 O O . PRO A 1 221 ? 7.758 11.895 18.956 1.00 40.31 221 PRO A O 1
ATOM 1753 N N . LEU A 1 222 ? 6.229 10.230 18.883 1.00 35.41 222 LEU A N 1
ATOM 1754 C CA . LEU A 1 222 ? 5.651 10.540 20.175 1.00 35.41 222 LEU A CA 1
ATOM 1755 C C . LEU A 1 222 ? 6.828 10.393 21.126 1.00 35.41 222 LEU A C 1
ATOM 1757 O O . LEU A 1 222 ? 7.363 9.292 21.277 1.00 35.41 222 LEU A O 1
ATOM 1761 N N . LYS A 1 223 ? 7.288 11.502 21.723 1.00 29.25 223 LYS A N 1
ATOM 1762 C CA . LYS A 1 223 ? 8.105 11.398 22.924 1.00 29.25 223 LYS A CA 1
ATOM 1763 C C . LYS A 1 223 ? 7.251 10.535 23.832 1.00 29.25 223 LYS A C 1
ATOM 1765 O O . LYS A 1 223 ? 6.194 10.987 24.271 1.00 29.25 223 LYS A O 1
ATOM 1770 N N . PHE A 1 224 ? 7.651 9.278 24.017 1.00 33.72 224 PHE A N 1
ATOM 1771 C CA . PHE A 1 224 ? 7.054 8.380 24.988 1.00 33.72 224 PHE A CA 1
ATOM 1772 C C . PHE A 1 224 ? 7.358 8.992 26.350 1.00 33.72 224 PHE A C 1
ATOM 1774 O O . PHE A 1 224 ? 8.252 8.564 27.075 1.00 33.72 224 PHE A O 1
ATOM 1781 N N . VAL A 1 225 ? 6.616 10.034 26.708 1.00 34.34 225 VAL A N 1
ATOM 1782 C CA . VAL A 1 225 ? 6.336 10.309 28.097 1.00 34.34 225 VAL A CA 1
ATOM 1783 C C . VAL A 1 225 ? 5.611 9.045 28.513 1.00 34.34 225 VAL A C 1
ATOM 1785 O O . VAL A 1 225 ? 4.509 8.785 28.030 1.00 34.34 225 VAL A O 1
ATOM 1788 N N . ARG A 1 226 ? 6.276 8.192 29.298 1.00 38.81 226 ARG A N 1
ATOM 1789 C CA . ARG A 1 226 ? 5.619 7.097 30.010 1.00 38.81 226 ARG A CA 1
ATOM 1790 C C . ARG A 1 226 ? 4.554 7.751 30.884 1.00 38.81 226 ARG A C 1
ATOM 1792 O O . ARG A 1 226 ? 4.812 8.072 32.040 1.00 38.81 226 ARG A O 1
ATOM 1799 N N . ARG A 1 227 ? 3.386 8.045 30.312 1.00 51.50 227 ARG A N 1
ATOM 1800 C CA . ARG A 1 227 ? 2.227 8.456 31.086 1.00 51.50 227 ARG A CA 1
ATOM 1801 C C . ARG A 1 227 ? 1.929 7.269 31.980 1.00 51.50 227 ARG A C 1
ATOM 1803 O O . ARG A 1 227 ? 1.886 6.128 31.521 1.00 51.50 227 ARG A O 1
ATOM 1810 N N . LYS A 1 228 ? 1.864 7.538 33.278 1.00 65.50 228 LYS A N 1
ATOM 1811 C CA . LYS A 1 228 ? 1.521 6.532 34.270 1.00 65.50 228 LYS A CA 1
ATOM 1812 C C . LYS A 1 228 ? 0.151 5.986 33.869 1.00 65.50 228 LYS A C 1
ATOM 1814 O O . LYS A 1 228 ? -0.791 6.759 33.765 1.00 65.50 228 LYS A O 1
ATOM 1819 N N . VAL A 1 229 ? 0.083 4.694 33.555 1.00 68.62 229 VAL A N 1
ATOM 1820 C CA . VAL A 1 229 ? -1.181 4.045 33.195 1.00 68.62 229 VAL A CA 1
ATOM 1821 C C . VAL A 1 229 ? -2.027 4.000 34.457 1.00 68.62 229 VAL A C 1
ATOM 1823 O O . VAL A 1 229 ? -1.579 3.484 35.487 1.00 68.62 229 VAL A O 1
ATOM 1826 N N . GLU A 1 230 ? -3.207 4.599 34.390 1.00 82.00 230 GLU A N 1
ATOM 1827 C CA . GLU A 1 230 ? -4.174 4.578 35.477 1.00 82.00 230 GLU A CA 1
ATOM 1828 C C . GLU A 1 230 ? -5.029 3.320 35.363 1.00 82.00 230 GLU A C 1
ATOM 1830 O O . GLU A 1 230 ? -5.285 2.818 34.272 1.00 82.00 230 GLU A O 1
ATOM 1835 N N . TYR A 1 231 ? -5.423 2.776 36.509 1.00 83.50 231 TYR A N 1
ATOM 1836 C CA . TYR A 1 231 ? -6.138 1.510 36.585 1.00 83.50 231 TYR A CA 1
ATOM 1837 C C . TYR A 1 231 ? -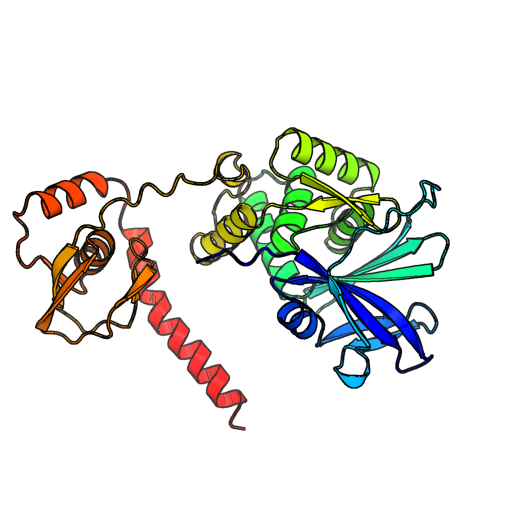7.364 1.658 37.463 1.00 83.50 231 TYR A C 1
ATOM 1839 O O . TYR A 1 231 ? -7.276 2.243 38.548 1.00 83.50 231 TYR A O 1
ATOM 1847 N N . GLU A 1 232 ? -8.453 1.021 37.057 1.00 87.69 232 GLU A N 1
ATOM 1848 C CA . GLU A 1 232 ? -9.716 1.061 37.773 1.00 87.69 232 GLU A CA 1
ATOM 1849 C C . GLU A 1 232 ? -10.342 -0.322 37.912 1.00 87.69 232 GLU A C 1
ATOM 1851 O O . GLU A 1 232 ? -10.095 -1.225 37.110 1.00 87.69 232 GLU A O 1
ATOM 1856 N N . TRP A 1 233 ? -11.116 -0.491 38.981 1.00 90.62 233 TRP A N 1
ATOM 1857 C CA . TRP A 1 233 ? -11.834 -1.728 39.248 1.00 90.62 233 TRP A CA 1
ATOM 1858 C C . TRP A 1 233 ? -13.168 -1.744 38.514 1.00 90.62 233 TRP A C 1
ATOM 1860 O O . TRP A 1 233 ? -13.987 -0.830 38.653 1.00 90.62 233 TRP A O 1
ATOM 1870 N N . VAL A 1 234 ? -13.393 -2.825 37.781 1.00 88.94 234 VAL A N 1
ATOM 1871 C CA . VAL A 1 234 ? -14.660 -3.118 37.122 1.00 88.94 234 VAL A CA 1
ATOM 1872 C C . VAL A 1 234 ? -15.136 -4.502 37.518 1.00 88.94 234 VAL A C 1
ATOM 1874 O O . VAL A 1 234 ? -14.330 -5.376 37.848 1.00 88.94 234 VAL A O 1
ATOM 1877 N N . LYS A 1 235 ? -16.448 -4.693 37.473 1.00 91.94 235 LYS A N 1
ATOM 1878 C CA . LYS A 1 235 ? -17.085 -5.996 37.614 1.00 91.94 235 LYS A CA 1
ATOM 1879 C C . LYS A 1 235 ? -17.689 -6.387 36.276 1.00 91.94 235 LYS A C 1
ATOM 1881 O O . LYS A 1 235 ? -18.447 -5.610 35.704 1.00 91.94 235 LYS A O 1
ATOM 1886 N N . PHE A 1 236 ? -17.356 -7.563 35.766 1.00 89.06 236 PHE A N 1
ATOM 1887 C CA . PHE A 1 236 ? -17.956 -8.068 34.538 1.00 89.06 236 PHE A CA 1
ATOM 1888 C C . PHE A 1 236 ? -19.409 -8.467 34.785 1.00 89.06 236 PHE A C 1
ATOM 1890 O O . PHE A 1 236 ? -19.706 -9.212 35.714 1.00 89.06 236 PHE A O 1
ATOM 1897 N N . ILE A 1 237 ? -20.312 -7.966 33.948 1.00 87.69 237 ILE A N 1
ATOM 1898 C CA . ILE A 1 237 ? -21.747 -8.294 33.975 1.00 87.69 237 ILE A CA 1
ATOM 1899 C C . ILE A 1 237 ? -22.119 -9.299 32.881 1.00 87.69 237 ILE A C 1
ATOM 1901 O O . ILE A 1 237 ? -23.247 -9.772 32.849 1.00 87.69 237 ILE A O 1
ATOM 1905 N N . LYS A 1 238 ? -21.175 -9.621 31.985 1.00 81.50 238 LYS A N 1
ATOM 1906 C CA . LYS A 1 238 ? -21.255 -10.686 30.978 1.00 81.50 238 LYS A CA 1
ATOM 1907 C C . LYS A 1 238 ? -19.858 -11.272 30.740 1.00 81.50 238 LYS A C 1
ATOM 1909 O O . LYS A 1 238 ? -18.872 -10.571 30.995 1.00 81.50 238 LYS A O 1
ATOM 1914 N N . PRO A 1 239 ? -19.741 -12.511 30.230 1.00 78.12 239 PRO A N 1
ATOM 1915 C CA . PRO A 1 239 ? -18.459 -13.059 29.800 1.00 78.12 239 PRO A CA 1
ATOM 1916 C C . PRO A 1 239 ? -17.791 -12.157 28.760 1.00 78.12 239 PRO A C 1
ATOM 1918 O O . PRO A 1 239 ? -18.469 -11.522 27.950 1.00 78.12 239 PRO A O 1
ATOM 1921 N N . SER A 1 240 ? -16.461 -12.098 28.769 1.00 73.88 240 SER A N 1
ATOM 1922 C CA . SER A 1 240 ? -15.707 -11.292 27.813 1.00 73.88 240 SER A CA 1
ATOM 1923 C C . SER A 1 240 ? -14.475 -12.030 27.276 1.00 73.88 240 SER A C 1
ATOM 1925 O O . SER A 1 240 ? -13.803 -12.745 28.034 1.00 73.88 240 SER A O 1
ATOM 1927 N N . PRO A 1 241 ? -14.164 -11.877 25.974 1.00 67.62 241 PRO A N 1
ATOM 1928 C CA . PRO A 1 241 ? -12.988 -12.488 25.370 1.00 67.62 241 PRO A CA 1
ATOM 1929 C C . PRO A 1 241 ? -11.691 -11.847 25.881 1.00 67.62 241 PRO A C 1
ATOM 1931 O O . PRO A 1 241 ? -11.671 -10.937 26.707 1.00 67.62 241 PRO A O 1
ATOM 1934 N N . ARG A 1 242 ? -10.554 -12.345 25.397 1.00 69.12 242 ARG A N 1
ATOM 1935 C CA . ARG A 1 242 ? -9.252 -11.757 25.712 1.00 69.12 242 ARG A CA 1
ATOM 1936 C C . ARG A 1 242 ? -9.027 -10.496 24.873 1.00 69.12 242 ARG A C 1
ATOM 1938 O O . ARG A 1 242 ? -9.093 -10.551 23.650 1.00 69.12 242 ARG A O 1
ATOM 1945 N N . PHE A 1 243 ? -8.673 -9.383 25.508 1.00 64.25 243 PHE A N 1
ATOM 1946 C CA . PHE A 1 243 ? -8.422 -8.098 24.847 1.00 64.25 243 PHE A CA 1
ATOM 1947 C C . PHE A 1 243 ? -6.974 -7.655 25.005 1.00 64.25 243 PHE A C 1
ATOM 1949 O O . PHE A 1 243 ? -6.300 -8.020 25.969 1.00 64.25 243 PHE A O 1
ATOM 1956 N N . ARG A 1 244 ? -6.503 -6.801 24.095 1.00 64.19 244 ARG A N 1
ATOM 1957 C CA . ARG A 1 244 ? -5.233 -6.087 24.248 1.00 64.19 244 ARG A CA 1
ATOM 1958 C C . ARG A 1 244 ? -5.497 -4.623 24.587 1.00 64.19 244 ARG A C 1
ATOM 1960 O O . ARG A 1 244 ? -6.170 -3.929 23.835 1.00 64.19 244 ARG A O 1
ATOM 1967 N N . SER A 1 245 ? -4.944 -4.154 25.699 1.00 59.22 245 SER A N 1
ATOM 1968 C CA . SER A 1 245 ? -5.058 -2.763 26.147 1.00 59.22 245 SER A CA 1
ATOM 1969 C C . SER A 1 245 ? -4.267 -1.819 25.237 1.00 59.22 245 SER A C 1
ATOM 1971 O O . SER A 1 245 ? -3.107 -2.083 24.917 1.00 59.22 245 SER A O 1
ATOM 1973 N N . ALA A 1 246 ? -4.875 -0.697 24.849 1.00 55.59 246 ALA A N 1
ATOM 1974 C CA . ALA A 1 246 ? -4.205 0.359 24.088 1.00 55.59 246 ALA A CA 1
ATOM 1975 C C . ALA A 1 246 ? -3.290 1.244 24.961 1.00 55.59 246 ALA A C 1
ATOM 1977 O O . ALA A 1 246 ? -2.428 1.943 24.429 1.00 55.59 246 ALA A O 1
ATOM 1978 N N . GLU A 1 247 ? -3.456 1.217 26.288 1.00 56.19 247 GLU A N 1
ATOM 1979 C CA . GLU A 1 247 ? -2.696 2.059 27.224 1.00 56.19 247 GLU A CA 1
ATOM 1980 C C . GLU A 1 247 ? -1.330 1.471 27.565 1.00 56.19 247 GLU A C 1
ATOM 1982 O O . GLU A 1 247 ? -0.335 2.190 27.651 1.00 56.19 247 GLU A O 1
ATOM 1987 N N . ASP A 1 248 ? -1.278 0.155 27.762 1.00 66.44 248 ASP A N 1
ATOM 1988 C CA . ASP A 1 248 ? -0.080 -0.543 28.230 1.00 66.44 248 ASP A CA 1
ATOM 1989 C C . ASP A 1 248 ? 0.322 -1.738 27.353 1.00 66.44 248 ASP A C 1
ATOM 1991 O O . ASP A 1 248 ? 1.331 -2.394 27.624 1.00 66.44 248 ASP A O 1
ATOM 1995 N N . TYR A 1 249 ? -0.419 -1.987 26.267 1.00 57.91 249 TYR A N 1
ATOM 1996 C CA . TYR A 1 249 ? -0.156 -3.020 25.261 1.00 57.91 249 TYR A CA 1
ATOM 1997 C C . TYR A 1 249 ? -0.164 -4.462 25.786 1.00 57.91 249 TYR A C 1
ATOM 1999 O O . TYR A 1 249 ? 0.258 -5.367 25.049 1.00 57.91 249 TYR A O 1
ATOM 2007 N N . LYS A 1 250 ? -0.657 -4.691 27.013 1.00 66.44 250 LYS A N 1
ATOM 2008 C CA . LYS A 1 250 ? -0.798 -6.019 27.626 1.00 66.44 250 LYS A CA 1
ATOM 2009 C C . LYS A 1 250 ? -2.132 -6.668 27.270 1.00 66.44 250 LYS A C 1
ATOM 2011 O O . LYS A 1 250 ? -3.087 -5.995 26.888 1.00 66.44 250 LYS A O 1
ATOM 2016 N N . TYR A 1 251 ? -2.175 -7.992 27.395 1.00 69.31 251 TYR A N 1
ATOM 2017 C CA . TYR A 1 251 ? -3.395 -8.774 27.219 1.00 69.31 251 TYR A CA 1
ATOM 2018 C C . TYR A 1 251 ? -4.122 -8.976 28.551 1.00 69.31 251 TYR A C 1
ATOM 2020 O O . TYR A 1 251 ? -3.482 -9.306 29.548 1.00 69.31 251 TYR A O 1
ATOM 2028 N N . TYR A 1 252 ? -5.446 -8.848 28.522 1.00 75.56 252 TYR A N 1
ATOM 2029 C CA . TYR A 1 252 ? -6.365 -8.991 29.650 1.00 75.56 252 TYR A CA 1
ATOM 2030 C C . TYR A 1 252 ? -7.479 -9.973 29.289 1.00 75.56 252 TYR A C 1
ATOM 2032 O O . TYR A 1 252 ? -7.930 -9.988 28.146 1.00 75.56 252 TYR A O 1
ATOM 2040 N N . GLY A 1 253 ? -7.911 -10.783 30.248 1.00 82.19 253 GLY A N 1
ATOM 2041 C CA . GLY A 1 253 ? -8.946 -11.800 30.062 1.00 82.19 253 GLY A CA 1
ATOM 2042 C C . GLY A 1 253 ? -8.427 -13.128 29.491 1.00 82.19 253 GLY A C 1
ATOM 2043 O O . GLY A 1 253 ? -7.206 -13.322 29.388 1.00 82.19 253 GLY A O 1
ATOM 2044 N N . PRO A 1 254 ? -9.332 -14.042 29.095 1.00 82.25 254 PRO A N 1
ATOM 2045 C CA . PRO A 1 254 ? -10.797 -13.895 29.134 1.00 82.25 254 PRO A CA 1
ATOM 2046 C C . PRO A 1 254 ? -11.340 -13.788 30.568 1.00 82.25 254 PRO A C 1
ATOM 2048 O O . PRO A 1 254 ? -10.682 -14.247 31.501 1.00 82.25 254 PRO A O 1
ATOM 2051 N N . TYR A 1 255 ? -12.515 -13.178 30.732 1.00 85.06 255 TYR A N 1
ATOM 2052 C CA . TYR A 1 255 ? -13.160 -12.984 32.040 1.00 85.06 255 TYR A CA 1
ATOM 2053 C C . TYR A 1 255 ? -14.594 -13.507 32.041 1.00 85.06 255 TYR A C 1
ATOM 2055 O O . TYR A 1 255 ? -15.297 -13.410 31.032 1.00 85.06 255 TYR A O 1
ATOM 2063 N N . ARG A 1 256 ? -15.033 -14.049 33.178 1.00 87.44 256 ARG A N 1
ATOM 2064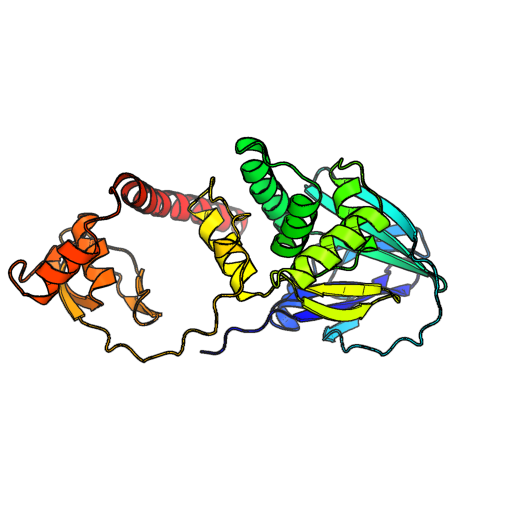 C CA . ARG A 1 256 ? -16.402 -14.555 33.372 1.00 87.44 256 ARG A CA 1
ATOM 2065 C C . ARG A 1 256 ? -17.319 -13.484 33.959 1.00 87.44 256 ARG A C 1
ATOM 2067 O O . ARG A 1 256 ? -16.868 -12.514 34.562 1.00 87.44 256 ARG A O 1
ATOM 2074 N N . GLU A 1 257 ? -18.623 -13.688 33.807 1.00 89.88 257 GLU A N 1
ATOM 2075 C CA . GLU A 1 257 ? -19.623 -12.880 34.504 1.00 89.88 257 GLU A CA 1
ATOM 2076 C C . GLU A 1 257 ? -19.415 -12.945 36.028 1.00 89.88 257 GLU A C 1
ATOM 2078 O O . GLU A 1 257 ? -19.131 -14.001 36.592 1.00 89.88 257 GLU A O 1
ATOM 2083 N N . GLY A 1 258 ? -19.525 -11.795 36.689 1.00 88.44 258 GLY A N 1
ATOM 2084 C CA . GLY A 1 258 ? -19.315 -11.622 38.123 1.00 88.44 258 GLY A CA 1
ATOM 2085 C C . GLY A 1 258 ? -17.864 -11.362 38.538 1.00 88.44 258 GLY A C 1
ATOM 2086 O O . GLY A 1 258 ? -17.646 -10.930 39.672 1.00 88.44 258 GLY A O 1
ATOM 2087 N N . GLU A 1 259 ? -16.876 -11.565 37.659 1.00 91.12 259 GLU A N 1
ATOM 2088 C CA . GLU A 1 259 ? -15.466 -11.350 38.001 1.00 91.12 259 GLU A CA 1
ATOM 2089 C C . GLU A 1 259 ? -15.145 -9.866 38.211 1.00 91.12 259 GLU A C 1
ATOM 2091 O O . GLU A 1 259 ? -15.508 -9.004 37.408 1.00 91.12 259 GLU A O 1
ATOM 2096 N N . ILE A 1 260 ? -14.430 -9.571 39.299 1.00 93.75 260 ILE A N 1
ATOM 2097 C CA . ILE A 1 260 ? -13.976 -8.222 39.645 1.00 93.75 260 ILE A CA 1
ATOM 2098 C C . ILE A 1 260 ? -12.487 -8.126 39.349 1.00 93.75 260 ILE A C 1
ATOM 2100 O O . ILE A 1 260 ? -11.676 -8.842 39.941 1.00 93.75 260 ILE A O 1
ATOM 2104 N N . VAL A 1 261 ? -12.113 -7.218 38.454 1.00 91.00 261 VAL A N 1
ATOM 2105 C CA . VAL A 1 261 ? -10.723 -7.067 38.017 1.00 91.00 261 VAL A CA 1
ATOM 2106 C C . VAL A 1 261 ? -10.320 -5.611 37.906 1.00 91.00 261 VAL A C 1
ATOM 2108 O O . VAL A 1 261 ? -11.141 -4.714 37.712 1.00 91.00 261 VAL A O 1
ATOM 2111 N N . LYS A 1 262 ? -9.014 -5.380 38.023 1.00 92.19 262 LYS A N 1
ATOM 2112 C CA . LYS A 1 262 ? -8.419 -4.060 37.872 1.00 92.19 262 LYS A CA 1
ATOM 2113 C C . LYS A 1 262 ? -7.825 -3.923 36.475 1.00 92.19 262 LYS A C 1
ATOM 2115 O O . LYS A 1 262 ? -6.861 -4.617 36.149 1.00 92.19 262 LYS A O 1
ATOM 2120 N N . LEU A 1 263 ? -8.377 -3.027 35.666 1.00 86.12 263 LEU A N 1
ATOM 2121 C CA . LEU A 1 263 ? -8.002 -2.843 34.263 1.00 86.12 263 LEU A CA 1
ATOM 2122 C C . LEU A 1 263 ? -7.483 -1.427 34.003 1.00 86.12 263 LEU A C 1
ATOM 2124 O O . LEU A 1 263 ? -7.834 -0.514 34.751 1.00 86.12 263 LEU A O 1
ATOM 2128 N N . PRO A 1 264 ? -6.659 -1.231 32.959 1.00 84.81 264 PRO A N 1
ATOM 2129 C CA . PRO A 1 264 ? -6.325 0.097 32.453 1.00 84.81 264 PRO A CA 1
ATOM 2130 C C . PRO A 1 264 ? -7.595 0.928 32.199 1.00 84.81 264 PRO A C 1
ATOM 2132 O O . PRO A 1 264 ? -8.602 0.386 31.737 1.00 84.81 264 PRO A O 1
ATOM 2135 N N . LEU A 1 265 ? -7.575 2.213 32.558 1.00 80.62 265 LEU A N 1
ATOM 2136 C CA . LEU A 1 265 ? -8.764 3.070 32.642 1.00 80.62 265 LEU A CA 1
ATOM 2137 C C . LEU A 1 265 ? -9.546 3.172 31.321 1.00 80.62 265 LEU A C 1
ATOM 2139 O O . LEU A 1 265 ? -10.775 3.133 31.340 1.00 80.62 265 LEU A O 1
ATOM 2143 N N . LEU A 1 266 ? -8.863 3.264 30.177 1.00 74.06 266 LEU A N 1
ATOM 2144 C CA . LEU A 1 266 ? -9.491 3.298 28.851 1.00 74.06 266 LEU A CA 1
ATOM 2145 C C . LEU A 1 266 ? -10.135 1.964 28.496 1.00 74.06 266 LEU A C 1
ATOM 2147 O O . LEU A 1 266 ? -11.249 1.940 27.971 1.00 74.06 266 LEU A O 1
ATOM 2151 N N . LEU A 1 267 ? -9.450 0.856 28.790 1.00 76.75 267 LEU A N 1
ATOM 2152 C CA . LEU A 1 267 ? -10.009 -0.478 28.570 1.00 76.75 267 LEU A CA 1
ATOM 2153 C C . LEU A 1 267 ? -11.243 -0.693 29.456 1.00 76.75 267 LEU A C 1
ATOM 2155 O O . LEU A 1 267 ? -12.279 -1.144 28.973 1.00 76.75 267 LEU A O 1
ATOM 2159 N N . ALA A 1 268 ? -11.149 -0.319 30.732 1.00 81.56 268 ALA A N 1
ATOM 2160 C CA . ALA A 1 268 ? -12.250 -0.368 31.683 1.00 81.56 268 ALA A CA 1
ATOM 2161 C C . ALA A 1 268 ? -13.442 0.477 31.203 1.00 81.56 268 ALA A C 1
ATOM 2163 O O . ALA A 1 268 ? -14.567 -0.015 31.159 1.00 81.56 268 ALA A O 1
ATOM 2164 N N . TYR A 1 269 ? -13.187 1.709 30.754 1.00 79.38 269 TYR A N 1
ATOM 2165 C CA . TYR A 1 269 ? -14.212 2.601 30.216 1.00 79.38 269 TYR A CA 1
ATOM 2166 C C . TYR A 1 269 ? -14.918 1.988 29.007 1.00 79.38 269 TYR A C 1
ATOM 2168 O O . TYR A 1 269 ? -16.148 1.971 28.952 1.00 79.38 269 TYR A O 1
ATOM 2176 N N . PHE A 1 270 ? -14.156 1.435 28.061 1.00 72.75 270 PHE A N 1
ATOM 2177 C CA . PHE A 1 270 ? -14.715 0.778 26.885 1.00 72.75 270 PHE A CA 1
ATOM 2178 C C . PHE A 1 270 ? -15.642 -0.380 27.268 1.00 72.75 270 PHE A C 1
ATOM 2180 O O . PHE A 1 270 ? -16.771 -0.450 26.780 1.00 72.75 270 PHE A O 1
ATOM 2187 N N . LEU A 1 271 ? -15.201 -1.25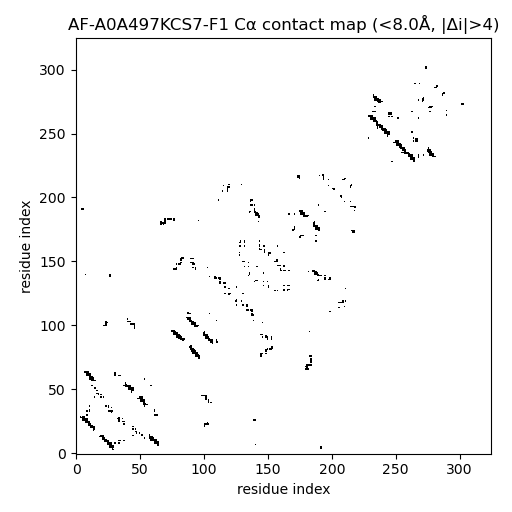4 28.177 1.00 78.50 271 LEU A N 1
ATOM 2188 C CA . LEU A 1 271 ? -15.979 -2.407 28.642 1.00 78.50 271 LEU A CA 1
ATOM 2189 C C . LEU A 1 271 ? -17.252 -1.988 29.385 1.00 78.50 271 LEU A C 1
ATOM 2191 O O . LEU A 1 271 ? -18.303 -2.605 29.206 1.00 78.50 271 LEU A O 1
ATOM 2195 N N . VAL A 1 272 ? -17.191 -0.908 30.167 1.00 80.00 272 VAL A N 1
ATOM 2196 C CA . VAL A 1 272 ? -18.375 -0.379 30.850 1.00 80.00 272 VAL A CA 1
ATOM 2197 C C . VAL A 1 272 ? -19.368 0.231 29.863 1.00 80.00 272 VAL A C 1
ATOM 2199 O O . VAL A 1 272 ? -20.561 -0.067 29.904 1.00 80.00 272 VAL A O 1
ATOM 2202 N N . ARG A 1 273 ? -18.898 1.037 28.906 1.00 73.38 273 ARG A N 1
ATOM 2203 C CA . ARG A 1 273 ? -19.778 1.677 27.911 1.00 73.38 273 ARG A CA 1
ATOM 2204 C C . ARG A 1 27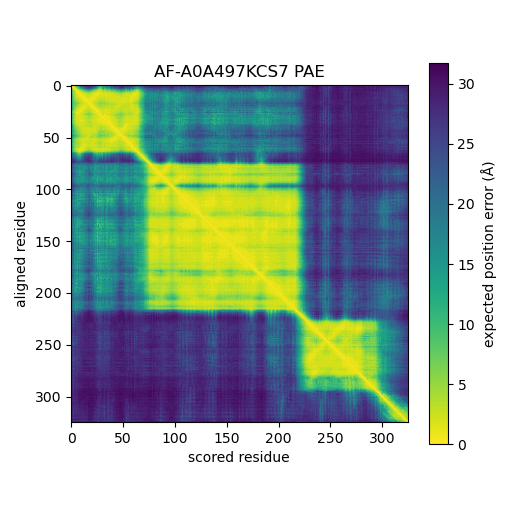3 ? -20.384 0.700 26.911 1.00 73.38 273 ARG A C 1
ATOM 2206 O O . ARG A 1 273 ? -21.467 0.963 26.396 1.00 73.38 273 ARG A O 1
ATOM 2213 N N . THR A 1 274 ? -19.705 -0.409 26.637 1.00 65.81 274 THR A N 1
ATOM 2214 C CA . THR A 1 274 ? -20.218 -1.491 25.781 1.00 65.81 274 THR A CA 1
ATOM 2215 C C . THR A 1 274 ? -21.160 -2.447 26.513 1.00 65.81 274 THR A C 1
ATOM 2217 O O . THR A 1 274 ? -21.787 -3.278 25.861 1.00 65.81 274 THR A O 1
ATOM 2220 N N . GLY A 1 275 ? -21.310 -2.313 27.836 1.00 75.44 275 GLY A N 1
ATOM 2221 C CA . GLY A 1 275 ? -22.194 -3.157 28.642 1.00 75.44 275 GLY A CA 1
ATOM 2222 C C . GLY A 1 275 ? -21.624 -4.544 28.955 1.00 75.44 275 GLY A C 1
ATOM 2223 O O . GLY A 1 275 ? -22.395 -5.464 29.220 1.00 75.44 275 GLY A O 1
ATOM 2224 N N . TYR A 1 276 ? -20.299 -4.705 28.907 1.00 75.88 276 TYR A N 1
ATOM 2225 C CA . TYR A 1 276 ? -19.604 -5.916 29.364 1.00 75.88 276 TYR A CA 1
ATOM 2226 C C . TYR A 1 276 ? -19.268 -5.867 30.851 1.00 75.88 276 TYR A C 1
ATOM 2228 O O . TYR A 1 276 ? -19.196 -6.904 31.509 1.00 75.88 276 TYR A O 1
ATOM 2236 N N . ALA A 1 277 ? -19.058 -4.667 31.385 1.00 85.88 277 ALA A N 1
ATOM 2237 C CA . ALA A 1 277 ? -18.696 -4.462 32.775 1.00 85.88 277 ALA A CA 1
ATOM 2238 C C . 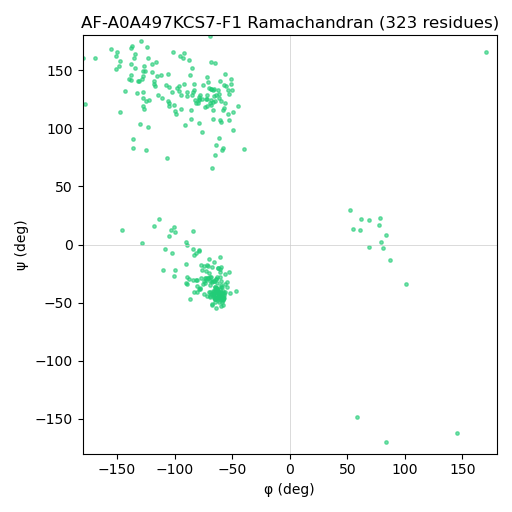ALA A 1 277 ? -19.456 -3.284 33.396 1.00 85.88 277 ALA A C 1
ATOM 2240 O O . ALA A 1 277 ? -20.086 -2.489 32.704 1.00 85.88 277 ALA A O 1
ATOM 2241 N N . GLU A 1 278 ? -19.369 -3.155 34.711 1.00 88.62 278 GLU A N 1
ATOM 2242 C CA . GLU A 1 278 ? -19.832 -2.001 35.473 1.00 88.62 278 GLU A CA 1
ATOM 2243 C C . GLU A 1 278 ? -18.698 -1.457 36.348 1.00 88.62 278 GLU A C 1
ATOM 2245 O O . GLU A 1 278 ? -17.809 -2.195 36.788 1.00 88.62 278 GLU A O 1
ATOM 2250 N N . TRP A 1 279 ? -18.709 -0.145 36.590 1.00 88.38 279 TRP A N 1
ATOM 2251 C CA . TRP A 1 279 ? -17.764 0.478 37.512 1.00 88.38 279 TRP A CA 1
ATOM 2252 C C . TRP A 1 279 ? -18.027 -0.008 38.931 1.00 88.38 279 TRP A C 1
ATOM 2254 O O . TRP A 1 279 ? -19.134 0.150 39.442 1.00 88.38 279 TRP A O 1
ATOM 2264 N N . LEU A 1 280 ? -16.990 -0.497 39.613 1.00 85.62 280 LEU A N 1
ATOM 2265 C CA . LEU A 1 280 ? -17.125 -0.847 41.028 1.00 85.62 280 LEU A CA 1
ATOM 2266 C C . LEU A 1 280 ? -17.266 0.410 41.908 1.00 85.62 280 LEU A C 1
ATOM 2268 O O . LEU A 1 280 ? -17.892 0.373 42.962 1.00 85.62 280 LEU A O 1
ATOM 2272 N N . ASN A 1 281 ? -16.690 1.536 41.468 1.00 81.62 281 ASN A N 1
ATOM 2273 C CA . ASN A 1 281 ? -16.830 2.832 42.127 1.00 81.62 281 ASN A CA 1
ATOM 2274 C C . ASN A 1 281 ? -17.082 3.957 41.103 1.00 81.62 281 ASN A C 1
ATOM 2276 O O . ASN A 1 281 ? -16.143 4.653 40.707 1.00 81.62 281 ASN A O 1
ATOM 2280 N N . PRO A 1 282 ? -18.340 4.160 40.670 1.00 71.75 282 PRO A N 1
ATOM 2281 C CA . PRO A 1 282 ? -18.674 5.121 39.617 1.00 71.75 282 PRO A CA 1
ATOM 2282 C C . PRO A 1 282 ? -18.450 6.587 40.021 1.00 71.75 282 PRO A C 1
ATOM 2284 O O . PRO A 1 282 ? -18.323 7.444 39.156 1.00 71.75 282 PRO A O 1
ATOM 2287 N N . LYS A 1 283 ? -18.380 6.897 41.325 1.00 72.69 283 LYS A N 1
ATOM 2288 C CA . LYS A 1 283 ? -18.213 8.272 41.837 1.00 72.69 283 LYS A CA 1
ATOM 2289 C C . LYS A 1 283 ? -16.751 8.693 42.009 1.00 72.69 283 LYS A C 1
ATOM 2291 O O . LYS A 1 283 ? -16.481 9.783 42.510 1.00 72.69 283 LYS A O 1
ATOM 2296 N N . LYS A 1 284 ? -15.798 7.830 41.655 1.00 77.25 284 LYS A N 1
ATOM 2297 C CA . LYS A 1 284 ? -14.375 8.130 41.805 1.00 77.25 284 LYS A CA 1
ATOM 2298 C C . LYS A 1 284 ? -13.949 9.197 40.795 1.00 77.25 284 LYS A C 1
ATOM 2300 O O . LYS A 1 284 ? -14.336 9.151 39.632 1.00 77.25 284 LYS A O 1
ATOM 2305 N N . GLU A 1 285 ? -13.108 10.130 41.229 1.00 70.81 285 GLU A N 1
ATOM 2306 C CA . GLU A 1 285 ? -12.670 11.276 40.417 1.00 70.81 285 GLU A CA 1
ATOM 2307 C C . GLU A 1 285 ? -12.029 10.860 39.077 1.00 70.81 285 GLU A C 1
ATOM 2309 O O . GLU A 1 285 ? -12.231 11.518 38.060 1.00 70.81 285 GLU A O 1
ATOM 2314 N N . THR A 1 286 ? -11.312 9.731 39.049 1.00 66.81 286 THR A N 1
ATOM 2315 C CA . THR A 1 286 ? -10.725 9.139 37.832 1.00 66.81 286 THR A CA 1
ATOM 2316 C C . THR A 1 286 ? -11.783 8.669 36.832 1.00 66.81 286 THR A C 1
ATOM 2318 O O . THR A 1 286 ? -11.610 8.849 35.629 1.00 66.81 286 THR A O 1
ATOM 2321 N N . VAL A 1 287 ? -12.904 8.126 37.317 1.00 65.88 287 VAL A N 1
ATOM 2322 C CA . VAL A 1 287 ? -14.042 7.695 36.491 1.00 65.88 287 VAL A CA 1
ATOM 2323 C C . VAL A 1 287 ? -14.792 8.909 35.943 1.00 65.88 287 VAL A C 1
ATOM 2325 O O . VAL A 1 287 ? -15.053 8.967 34.746 1.00 65.88 287 VAL A O 1
ATOM 2328 N N . ALA A 1 288 ? -15.046 9.922 36.778 1.00 66.88 288 ALA A N 1
ATOM 2329 C CA . ALA A 1 288 ? -15.697 11.164 36.354 1.00 66.88 288 ALA A CA 1
ATOM 2330 C C . ALA A 1 288 ? -14.881 11.915 35.284 1.00 66.88 288 ALA A C 1
ATOM 2332 O O . ALA A 1 288 ? -15.424 12.335 34.263 1.00 66.88 288 ALA A O 1
ATOM 2333 N N . LYS A 1 289 ? -13.555 12.007 35.463 1.00 64.88 289 LYS A N 1
ATOM 2334 C CA . LYS A 1 289 ? -12.638 12.582 34.463 1.00 64.88 289 LYS A CA 1
ATOM 2335 C C . LYS A 1 289 ? -12.609 11.772 33.167 1.00 64.88 289 LYS A C 1
ATOM 2337 O O . LYS A 1 289 ? -12.577 12.361 32.090 1.00 64.88 289 LYS A O 1
ATOM 2342 N N . ALA A 1 290 ? -12.646 10.438 33.243 1.00 61.22 290 ALA A N 1
ATOM 2343 C CA . ALA A 1 290 ? -12.754 9.597 32.051 1.00 61.22 290 ALA A CA 1
ATOM 2344 C C . ALA A 1 290 ? -14.073 9.860 31.305 1.00 61.22 290 ALA A C 1
ATOM 2346 O O . ALA A 1 290 ? -14.062 10.059 30.092 1.00 61.22 290 ALA A O 1
ATOM 2347 N N . GLU A 1 291 ? -15.202 9.950 32.011 1.00 64.06 291 GLU A N 1
ATOM 2348 C CA . GLU A 1 291 ? -16.484 10.297 31.390 1.00 64.06 291 GLU A CA 1
ATOM 2349 C C . GLU A 1 291 ? -16.468 11.672 30.705 1.00 64.06 291 GLU A C 1
ATOM 2351 O O . GLU A 1 291 ? -17.046 11.809 29.628 1.00 64.06 291 GLU A O 1
ATOM 2356 N N . GLU A 1 292 ? -15.774 12.669 31.262 1.00 62.25 292 GLU A N 1
ATOM 2357 C CA . GLU A 1 292 ? -15.607 13.987 30.633 1.00 62.25 292 GLU A CA 1
ATOM 2358 C C . GLU A 1 292 ? -14.711 13.969 29.387 1.00 62.25 292 GLU A C 1
ATOM 2360 O O . GLU A 1 292 ? -15.051 14.607 28.390 1.00 62.25 292 GLU A O 1
ATOM 2365 N N . ILE A 1 293 ? -13.607 13.214 29.406 1.00 55.75 293 ILE A N 1
ATOM 2366 C CA . ILE A 1 293 ? -12.681 13.081 28.264 1.00 55.75 293 ILE A CA 1
ATOM 2367 C C . ILE A 1 293 ? -13.366 12.400 27.070 1.00 55.75 293 ILE A C 1
ATOM 2369 O O . ILE A 1 293 ? -13.128 12.773 25.921 1.00 55.75 293 ILE A O 1
ATOM 2373 N N . PHE A 1 294 ? -14.242 11.429 27.332 1.00 54.34 294 PHE A N 1
ATOM 2374 C CA . PHE A 1 294 ? -14.901 10.614 26.305 1.00 54.34 294 PHE A CA 1
ATOM 2375 C C . PHE A 1 294 ? -16.335 11.059 25.969 1.00 54.34 294 PHE A C 1
ATOM 2377 O O . PHE A 1 294 ? -17.033 10.372 25.224 1.00 54.34 294 PHE A O 1
ATOM 2384 N N . LYS A 1 295 ? -16.779 12.233 26.451 1.00 47.97 295 LYS A N 1
ATOM 2385 C CA . LYS A 1 295 ? -18.066 12.856 26.065 1.00 47.97 295 LYS A CA 1
ATOM 2386 C C . LYS A 1 295 ? -18.179 13.149 24.560 1.00 47.97 295 LYS A C 1
ATOM 2388 O O . LYS A 1 295 ? -19.292 13.294 24.060 1.00 47.97 295 LYS A O 1
ATOM 2393 N N . PHE A 1 296 ? -17.060 13.202 23.835 1.00 39.66 296 PHE A N 1
ATOM 2394 C CA . PHE A 1 296 ? -17.002 13.463 22.396 1.00 39.66 296 PHE A CA 1
ATOM 2395 C C . PHE A 1 296 ? -16.675 12.198 21.595 1.00 39.66 296 PHE A C 1
ATOM 2397 O O . PHE A 1 296 ? -15.561 12.049 21.119 1.00 39.66 296 PHE A O 1
ATOM 2404 N N . GLU A 1 297 ? -17.637 11.287 21.454 1.00 37.12 297 GLU A N 1
ATOM 2405 C CA . GLU A 1 297 ? -17.861 10.484 20.238 1.00 37.12 297 GLU A CA 1
ATOM 2406 C C . GLU A 1 297 ? -19.101 9.604 20.459 1.00 37.12 297 GLU A C 1
ATOM 2408 O O . GLU A 1 297 ? -19.197 8.826 21.409 1.00 37.12 297 GLU A O 1
ATOM 2413 N N . THR A 1 298 ? -20.113 9.759 19.608 1.00 37.59 298 THR A N 1
ATOM 2414 C CA . THR A 1 298 ? -21.363 9.010 19.725 1.00 37.59 298 THR A CA 1
ATOM 2415 C C . THR A 1 298 ? -21.128 7.510 19.489 1.00 37.59 298 THR A C 1
ATOM 2417 O O . THR A 1 298 ? -20.504 7.069 18.523 1.00 37.59 298 THR A O 1
ATOM 2420 N N . ILE A 1 299 ? -21.710 6.712 20.387 1.00 42.00 299 ILE A N 1
ATOM 2421 C CA . ILE A 1 299 ? -21.604 5.251 20.536 1.00 42.00 299 ILE A CA 1
ATOM 2422 C C . ILE A 1 299 ? -22.070 4.363 19.350 1.00 42.00 299 ILE A C 1
ATOM 2424 O O . ILE A 1 299 ? -21.714 3.179 19.364 1.00 42.00 299 ILE A O 1
ATOM 2428 N N . PRO A 1 300 ? -22.753 4.822 18.272 1.00 37.84 300 PRO A N 1
ATOM 2429 C CA . PRO A 1 300 ? -23.023 3.951 17.120 1.00 37.84 300 PRO A CA 1
ATOM 2430 C C . PRO A 1 300 ? -21.760 3.336 16.484 1.00 37.84 300 PRO A C 1
ATOM 2432 O O . PRO A 1 300 ? -21.836 2.243 15.924 1.00 37.84 300 PRO A O 1
ATOM 2435 N N . LYS A 1 301 ? -20.593 3.987 16.624 1.00 36.88 301 LYS A N 1
ATOM 2436 C CA . LYS A 1 301 ? -19.284 3.489 16.154 1.00 36.88 301 LYS A CA 1
ATOM 2437 C C . LYS A 1 301 ? -18.764 2.281 16.955 1.00 36.88 301 LYS A C 1
ATOM 2439 O O . LYS A 1 301 ? -18.115 1.411 16.387 1.00 36.88 301 LYS A O 1
ATOM 2444 N N . ILE A 1 302 ? -19.095 2.197 18.245 1.00 38.16 302 ILE A N 1
ATOM 2445 C CA . ILE A 1 302 ? -18.594 1.164 19.169 1.00 38.16 302 ILE A CA 1
ATOM 2446 C C . ILE A 1 302 ? -19.500 -0.078 19.168 1.00 38.16 302 ILE A C 1
ATOM 2448 O O . ILE A 1 302 ? -19.016 -1.206 19.234 1.00 38.16 302 ILE A O 1
ATOM 2452 N N . ARG A 1 303 ? -20.819 0.098 19.002 1.00 31.28 303 ARG A N 1
ATOM 2453 C CA . ARG A 1 303 ? -21.768 -1.032 18.938 1.00 31.28 303 ARG A CA 1
ATOM 2454 C C . ARG A 1 303 ? -21.526 -1.961 17.736 1.00 31.28 303 ARG A C 1
ATOM 2456 O O . ARG A 1 303 ? -21.793 -3.149 17.845 1.00 31.28 303 ARG A O 1
ATOM 2463 N N . ARG A 1 304 ? -20.965 -1.454 16.627 1.00 33.56 304 ARG A N 1
ATOM 2464 C CA . ARG A 1 304 ? -20.567 -2.271 15.458 1.00 33.56 304 ARG A CA 1
ATOM 2465 C C . ARG A 1 304 ? -19.271 -3.065 15.667 1.00 33.56 304 ARG A C 1
ATOM 2467 O O . ARG A 1 304 ? -19.081 -4.071 14.999 1.00 33.56 304 ARG A O 1
ATOM 2474 N N . GLN A 1 305 ? -18.408 -2.653 16.598 1.00 34.09 305 GLN A N 1
ATOM 2475 C CA . GLN A 1 305 ? -17.166 -3.368 16.924 1.00 34.09 305 GLN A CA 1
ATOM 2476 C C . GLN A 1 305 ? -17.418 -4.662 17.711 1.00 34.09 305 GLN A C 1
ATOM 2478 O O . GLN A 1 305 ? -16.648 -5.602 17.571 1.00 34.09 305 GLN A O 1
ATOM 2483 N N . ALA A 1 306 ? -18.503 -4.732 18.492 1.00 30.91 306 ALA A N 1
ATOM 2484 C CA . ALA A 1 306 ? -18.867 -5.935 19.244 1.00 30.91 306 ALA A CA 1
ATOM 2485 C C . ALA A 1 306 ? -19.455 -7.049 18.353 1.00 30.91 306 ALA A C 1
ATOM 2487 O O . ALA A 1 306 ? -19.209 -8.221 18.615 1.00 30.91 306 ALA A O 1
ATOM 2488 N N . VAL A 1 307 ? -20.157 -6.683 17.272 1.00 31.97 307 VAL A N 1
ATOM 2489 C CA . VAL A 1 307 ? -20.749 -7.630 16.301 1.00 31.97 307 VAL A CA 1
ATOM 2490 C C . VAL A 1 307 ? -19.671 -8.336 15.460 1.00 31.97 307 VAL A C 1
ATOM 2492 O O . VAL A 1 307 ? -19.868 -9.451 15.001 1.00 31.97 307 VAL A O 1
ATOM 2495 N N . LEU A 1 308 ? -18.489 -7.732 15.297 1.00 30.42 308 LEU A N 1
ATOM 2496 C CA . LEU A 1 308 ? -17.381 -8.322 14.532 1.00 30.42 308 LEU A CA 1
ATOM 2497 C C . LEU A 1 308 ? -16.714 -9.521 15.224 1.00 30.42 308 LEU A C 1
ATOM 2499 O O . LEU A 1 308 ? -16.036 -10.290 14.553 1.00 30.42 308 LEU A O 1
ATOM 2503 N N . THR A 1 309 ? -16.893 -9.697 16.535 1.00 33.84 309 THR A N 1
ATOM 2504 C CA . THR A 1 309 ? -16.343 -10.861 17.250 1.00 33.84 309 THR A CA 1
ATOM 2505 C C . THR A 1 309 ? -17.076 -12.157 16.900 1.00 33.84 309 THR A C 1
ATOM 2507 O O . THR A 1 309 ? -16.435 -13.197 16.888 1.00 33.84 309 THR A O 1
ATOM 2510 N N . GLU A 1 310 ? -18.364 -12.088 16.544 1.00 31.83 310 GLU A N 1
ATOM 2511 C CA . GLU A 1 310 ? -19.154 -13.252 16.103 1.00 31.83 310 GLU A CA 1
ATOM 2512 C C . GLU A 1 310 ? -18.794 -13.662 14.658 1.00 31.83 310 GLU A C 1
ATOM 2514 O O . GLU A 1 310 ? -18.682 -14.845 14.365 1.00 31.83 310 GLU A O 1
ATOM 2519 N N . PHE A 1 311 ? -18.460 -12.705 13.778 1.00 30.11 311 PHE A N 1
ATOM 2520 C CA . PHE A 1 311 ? -17.994 -12.999 12.408 1.00 30.11 311 PHE A CA 1
ATOM 2521 C C . PHE A 1 311 ? -16.563 -13.565 12.338 1.00 30.11 311 PHE A C 1
ATOM 2523 O O . PHE A 1 311 ? -16.236 -14.316 11.424 1.00 30.11 311 PHE A O 1
ATOM 2530 N N . TYR A 1 312 ? -15.695 -13.215 13.296 1.00 32.66 312 TYR A N 1
ATOM 2531 C CA . TYR A 1 312 ? -14.335 -13.765 13.371 1.00 32.66 312 TYR A CA 1
ATOM 2532 C C . TYR A 1 312 ? -14.297 -15.218 13.871 1.00 32.66 312 TYR A C 1
ATOM 2534 O O . TYR A 1 312 ? -13.278 -15.876 13.675 1.00 32.66 312 TYR A O 1
ATOM 2542 N N . GLU A 1 313 ? -15.357 -15.708 14.523 1.00 38.22 313 GLU A N 1
ATOM 2543 C CA . GLU A 1 313 ? -15.498 -17.131 14.861 1.00 38.22 313 GLU A CA 1
ATOM 2544 C C . GLU A 1 313 ? -15.994 -17.939 13.647 1.00 38.22 313 GLU A C 1
ATOM 2546 O O . GLU A 1 313 ? -15.466 -19.022 13.409 1.00 38.22 313 GLU A O 1
ATOM 2551 N N . GLU A 1 314 ? -16.865 -17.374 12.797 1.00 34.25 314 GLU A N 1
ATOM 2552 C CA . GLU A 1 314 ? -17.302 -18.010 11.537 1.00 34.25 314 GLU A CA 1
ATOM 2553 C C . GLU A 1 314 ? -16.162 -18.170 10.506 1.00 34.25 314 GLU A C 1
ATOM 2555 O O . GLU A 1 314 ? -15.983 -19.264 9.977 1.00 34.25 314 GLU A O 1
ATOM 2560 N N . GLU A 1 315 ? -15.327 -17.142 10.265 1.00 34.59 315 GLU A N 1
ATOM 2561 C CA . GLU A 1 315 ? -14.177 -17.263 9.334 1.00 34.59 315 GLU A CA 1
ATOM 2562 C C . GLU A 1 315 ? -13.129 -18.281 9.827 1.00 34.59 315 GLU A C 1
ATOM 2564 O O . GLU A 1 315 ? -12.450 -18.925 9.027 1.00 34.59 315 GLU A O 1
ATOM 2569 N N . LYS A 1 316 ? -13.003 -18.457 11.148 1.00 36.91 316 LYS A N 1
ATOM 2570 C CA . LYS A 1 316 ? -12.077 -19.428 11.741 1.00 36.91 316 LYS A CA 1
ATOM 2571 C C . LYS A 1 316 ? -12.604 -20.859 11.667 1.00 36.91 316 LYS A C 1
ATOM 2573 O O . LYS A 1 316 ? -11.821 -21.776 11.441 1.00 36.91 316 LYS A O 1
ATOM 2578 N N . GLU A 1 317 ? -13.913 -21.050 11.840 1.00 38.78 317 GLU A N 1
ATOM 2579 C CA . GLU A 1 317 ? -14.559 -22.354 11.652 1.00 38.78 317 GLU A CA 1
ATOM 2580 C C . GLU A 1 317 ? -14.566 -22.801 10.180 1.00 38.78 317 GLU A C 1
ATOM 2582 O O . GLU A 1 317 ? -14.567 -24.004 9.915 1.00 38.78 317 GLU A O 1
ATOM 2587 N N . GLU A 1 318 ? -14.555 -21.871 9.218 1.00 38.78 318 GLU A N 1
ATOM 2588 C CA . GLU A 1 318 ? -14.390 -22.190 7.792 1.00 38.78 318 GLU A CA 1
ATOM 2589 C C . GLU A 1 318 ? -12.937 -22.564 7.439 1.00 38.78 318 GLU A C 1
ATOM 2591 O O . GLU A 1 318 ? -12.730 -23.577 6.769 1.00 38.78 318 GLU A O 1
ATOM 2596 N N . GLU A 1 319 ? -11.930 -21.844 7.955 1.00 39.59 319 GLU A N 1
ATOM 2597 C CA . GLU A 1 319 ? -10.509 -22.211 7.778 1.00 39.59 319 GLU A CA 1
ATOM 2598 C C . GLU A 1 319 ? -10.174 -23.574 8.424 1.00 39.59 319 GLU A C 1
ATOM 2600 O O . GLU A 1 319 ? -9.452 -24.380 7.834 1.00 39.59 319 GLU A O 1
ATOM 2605 N N . GLU A 1 320 ? -10.742 -23.893 9.594 1.00 42.38 320 GLU A N 1
ATOM 2606 C CA . GLU A 1 320 ? -10.522 -25.189 10.260 1.00 42.38 320 GLU A CA 1
ATOM 2607 C C . GLU A 1 320 ? -11.243 -26.364 9.560 1.00 42.38 320 GLU A C 1
ATOM 2609 O O . GLU A 1 320 ? -10.803 -27.511 9.680 1.00 42.38 320 GLU A O 1
ATOM 2614 N N . LYS A 1 321 ? -12.309 -26.111 8.782 1.00 44.03 321 LYS A N 1
ATOM 2615 C CA . LYS A 1 321 ? -12.984 -27.137 7.959 1.00 44.03 321 LYS A CA 1
ATOM 2616 C C . LYS A 1 321 ? -12.264 -27.419 6.640 1.00 44.03 321 LYS A C 1
ATOM 2618 O O . LYS A 1 321 ? -12.323 -28.554 6.171 1.00 44.03 321 LYS A O 1
ATOM 2623 N N . GLU A 1 322 ? -11.581 -26.436 6.052 1.00 42.62 322 GLU A N 1
ATOM 2624 C CA . GLU A 1 322 ? -10.790 -26.631 4.826 1.00 42.62 322 GLU A CA 1
ATOM 2625 C C . GLU A 1 322 ? -9.438 -27.319 5.083 1.00 42.62 322 GLU A C 1
ATOM 2627 O O . GLU A 1 322 ? -8.953 -28.048 4.220 1.00 42.62 322 GLU A O 1
ATOM 2632 N N . GLU A 1 323 ? -8.840 -27.160 6.269 1.00 41.16 323 GLU A N 1
ATOM 2633 C CA . GLU A 1 323 ? -7.588 -27.850 6.633 1.00 41.16 323 GLU A CA 1
ATOM 2634 C C . GLU A 1 323 ? -7.793 -29.293 7.146 1.00 41.16 323 GLU A C 1
ATOM 2636 O O . GLU A 1 323 ? -6.821 -30.036 7.309 1.00 41.16 323 GLU A O 1
ATOM 2641 N N . GLY A 1 324 ? -9.041 -29.710 7.387 1.00 40.06 324 GLY A N 1
ATOM 2642 C CA . GLY A 1 324 ? -9.404 -31.039 7.898 1.00 40.06 324 GLY A CA 1
ATOM 2643 C C . GLY A 1 324 ? -10.007 -32.018 6.879 1.00 40.06 324 GLY A C 1
ATOM 2644 O O . GLY A 1 324 ? -10.487 -33.073 7.301 1.00 40.06 324 GLY A O 1
ATOM 2645 N N . GLY A 1 325 ? -10.029 -31.672 5.584 1.00 34.97 325 GLY A N 1
ATOM 2646 C CA . GLY A 1 325 ? -10.623 -32.465 4.493 1.00 34.97 325 GLY A CA 1
ATOM 2647 C C . GLY A 1 325 ? -9.640 -33.328 3.713 1.00 34.97 325 GLY A C 1
ATOM 2648 O O . GLY A 1 325 ? -8.623 -32.773 3.238 1.00 34.97 325 GLY A O 1
#